Protein AF-A0A6A5APH6-F1 (afdb_monomer)

Solvent-accessible surface area (backbone atoms only — not comparable to full-atom values): 14262 Å² total; per-residue (Å²): 139,82,82,80,80,70,80,73,73,50,72,65,59,49,53,63,57,38,59,97,47,52,74,70,49,41,50,34,44,47,50,51,32,54,41,36,72,74,38,49,67,60,45,29,58,64,53,37,66,65,61,61,36,90,62,87,50,65,65,64,76,42,27,16,56,43,44,54,54,33,31,54,52,71,44,52,84,79,41,90,83,77,73,63,95,79,64,94,63,68,45,58,67,19,51,42,53,45,46,41,36,41,55,72,43,59,62,57,50,18,40,35,47,57,43,34,44,79,19,86,86,44,54,48,52,73,67,50,47,26,51,50,46,42,49,47,52,40,37,33,52,64,70,38,80,87,77,57,80,99,64,62,46,59,42,74,51,32,49,66,48,23,46,52,52,41,53,57,45,48,76,76,40,92,64,48,30,43,66,52,46,54,67,47,28,69,82,74,28,51,37,52,44,39,34,50,19,24,37,52,28,37,68,52,35,44,92,74,35,73,76,75,53,51,60,55,39,61,81,57,91,61,96,87,53,50,68,28,53,53,51,57,54,32,22,62,36,78,83,43,36,40,76,43,73,72,88,77,76,86,78,129

Mean predicted aligned error: 8.82 Å

pLDDT: mean 80.9, std 17.15, range [28.27, 96.75]

Structure (mmCIF, N/CA/C/O backbone):
data_AF-A0A6A5APH6-F1
#
_entry.id   AF-A0A6A5APH6-F1
#
loop_
_atom_site.group_PDB
_atom_site.id
_atom_site.type_symbol
_atom_site.label_atom_id
_atom_site.label_alt_id
_atom_site.label_comp_id
_atom_site.label_asym_id
_atom_site.label_entity_id
_atom_site.label_seq_id
_atom_site.pdbx_PDB_ins_code
_atom_site.Cartn_x
_atom_site.Cartn_y
_atom_site.Cartn_z
_atom_site.occupancy
_atom_site.B_iso_or_equiv
_atom_site.auth_seq_id
_atom_site.auth_comp_id
_atom_site.auth_asym_id
_atom_site.auth_atom_id
_atom_site.pdbx_PDB_model_num
ATOM 1 N N . MET A 1 1 ? -26.425 -18.056 33.458 1.00 32.72 1 MET A N 1
ATOM 2 C CA . MET A 1 1 ? -25.973 -16.649 33.446 1.00 32.72 1 MET A CA 1
ATOM 3 C C . MET A 1 1 ? -24.565 -16.643 32.877 1.00 32.72 1 MET A C 1
ATOM 5 O O . MET A 1 1 ? -23.639 -16.992 33.590 1.00 32.72 1 MET A O 1
ATOM 9 N N . GLY A 1 2 ? -24.427 -16.417 31.570 1.00 29.47 2 GLY A N 1
ATOM 10 C CA . GLY A 1 2 ? -23.124 -16.359 30.905 1.00 29.47 2 GLY A CA 1
ATOM 11 C C . GLY A 1 2 ? -22.707 -14.902 30.775 1.00 29.47 2 GLY A C 1
ATOM 12 O O . GLY A 1 2 ? -23.366 -14.152 30.062 1.00 29.47 2 GLY A O 1
ATOM 13 N N . ASN A 1 3 ? -21.659 -14.497 31.490 1.00 28.27 3 ASN A N 1
ATOM 14 C CA . ASN A 1 3 ? -21.042 -13.193 31.290 1.00 28.27 3 ASN A CA 1
ATOM 15 C C . ASN A 1 3 ? -20.302 -13.214 29.953 1.00 28.27 3 ASN A C 1
ATOM 17 O O . ASN A 1 3 ? -19.213 -13.775 29.845 1.00 28.27 3 ASN A O 1
ATOM 21 N N . SER A 1 4 ? -20.893 -12.581 28.944 1.00 32.81 4 SER A N 1
ATOM 22 C CA . SER A 1 4 ? -20.186 -12.129 27.751 1.00 32.81 4 SER A CA 1
ATOM 23 C C . SER A 1 4 ? -19.161 -11.074 28.173 1.00 32.81 4 SER A C 1
ATOM 25 O O . SER A 1 4 ? -19.449 -9.878 28.177 1.00 32.81 4 SER A O 1
ATOM 27 N N . HIS A 1 5 ? -17.963 -11.509 28.563 1.00 36.53 5 HIS A N 1
ATOM 28 C CA . HIS A 1 5 ? -16.797 -10.639 28.704 1.00 36.53 5 HIS A CA 1
ATOM 29 C C . HIS A 1 5 ? -16.310 -10.219 27.308 1.00 36.53 5 HIS A C 1
ATOM 31 O O . HIS A 1 5 ? -15.261 -10.635 26.839 1.00 36.53 5 HIS A O 1
ATOM 37 N N . SER A 1 6 ? -17.096 -9.376 26.636 1.00 36.94 6 SER A N 1
ATOM 38 C CA . SER A 1 6 ? -16.550 -8.418 25.680 1.00 36.94 6 SER A CA 1
ATOM 39 C C . SER A 1 6 ? -15.946 -7.314 26.536 1.00 36.94 6 SER A C 1
ATOM 41 O O . SER A 1 6 ? -16.685 -6.499 27.092 1.00 36.94 6 SER A O 1
ATOM 43 N N . SER A 1 7 ? -14.629 -7.329 26.722 1.00 44.50 7 SER A N 1
ATOM 44 C CA . SER A 1 7 ? -13.889 -6.248 27.371 1.00 44.50 7 SER A CA 1
ATOM 45 C C . SER A 1 7 ? -14.161 -4.944 26.617 1.00 44.50 7 SER A C 1
ATOM 47 O O . SER A 1 7 ? -13.566 -4.649 25.585 1.00 44.50 7 SER A O 1
ATOM 49 N N . LYS A 1 8 ? -15.135 -4.168 27.100 1.00 59.69 8 LYS A N 1
ATOM 50 C CA . LYS A 1 8 ? -15.340 -2.799 26.639 1.00 59.69 8 LYS A CA 1
ATOM 51 C C . LYS A 1 8 ? -14.112 -2.018 27.088 1.00 59.69 8 LYS A C 1
ATOM 53 O O . LYS A 1 8 ? -13.939 -1.822 28.288 1.00 59.69 8 LYS A O 1
ATOM 58 N N . LEU A 1 9 ? -13.264 -1.641 26.131 1.00 66.56 9 LEU A N 1
ATOM 59 C CA . LEU A 1 9 ? -12.158 -0.715 26.355 1.00 66.56 9 LEU A CA 1
ATOM 60 C C . LEU A 1 9 ? -12.682 0.501 27.126 1.00 66.56 9 LEU A C 1
ATOM 62 O O . LEU A 1 9 ? -13.767 1.018 26.835 1.00 66.56 9 LEU A O 1
ATOM 66 N N . SER A 1 10 ? -11.936 0.932 28.135 1.00 73.62 10 SER A N 1
ATOM 67 C CA . SER A 1 10 ? -12.242 2.154 28.868 1.00 73.62 10 SER A CA 1
ATOM 68 C C . SER A 1 10 ? -12.129 3.370 27.944 1.00 73.62 10 SER A C 1
ATOM 70 O O . SER A 1 10 ? -11.398 3.350 26.955 1.00 73.62 10 SER A O 1
ATOM 72 N N . ALA A 1 11 ? -12.828 4.462 28.273 1.00 72.00 11 ALA A N 1
ATOM 73 C CA . ALA A 1 11 ? -12.774 5.695 27.479 1.00 72.00 11 ALA A CA 1
ATOM 74 C C . ALA A 1 11 ? -11.334 6.211 27.294 1.00 72.00 11 ALA A C 1
ATOM 76 O O . ALA A 1 11 ? -10.991 6.710 26.231 1.00 72.00 11 ALA A O 1
ATOM 77 N N . ARG A 1 12 ? -10.480 6.006 28.304 1.00 70.81 12 ARG A N 1
ATOM 78 C CA . ARG A 1 12 ? -9.067 6.385 28.275 1.00 70.81 12 ARG A CA 1
ATOM 79 C C . ARG A 1 12 ? -8.244 5.528 27.313 1.00 70.81 12 ARG A C 1
ATOM 81 O O . ARG A 1 12 ? -7.495 6.073 26.520 1.00 70.81 12 ARG A O 1
ATOM 88 N N . GLU A 1 13 ? -8.429 4.208 27.325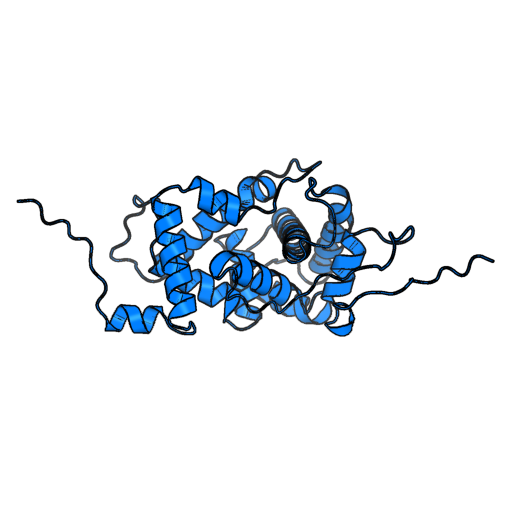 1.00 76.62 13 GLU A N 1
ATOM 89 C CA . GLU A 1 13 ? -7.762 3.312 26.364 1.00 76.62 13 GLU A CA 1
ATOM 90 C C . GLU A 1 13 ? -8.210 3.591 24.925 1.00 76.62 13 GLU A C 1
ATOM 92 O O . GLU A 1 13 ? -7.446 3.412 23.981 1.00 76.62 13 GLU A O 1
ATOM 97 N N . LEU A 1 14 ? -9.454 4.035 24.756 1.00 73.50 14 LEU A N 1
ATOM 98 C CA . LEU A 1 14 ? -10.021 4.382 23.460 1.00 73.50 14 LEU A CA 1
ATOM 99 C C . LEU A 1 14 ? -9.470 5.723 22.941 1.00 73.50 14 LEU A C 1
ATOM 101 O O . LEU A 1 14 ? -9.177 5.831 21.752 1.00 73.50 14 LEU A O 1
ATOM 105 N N . GLU A 1 15 ? -9.262 6.705 23.824 1.00 76.94 15 GLU A N 1
ATOM 106 C CA . GLU A 1 15 ? -8.544 7.952 23.513 1.00 76.94 15 GLU A CA 1
ATOM 107 C C . GLU A 1 15 ? -7.063 7.702 23.191 1.00 76.94 15 GLU A C 1
ATOM 109 O O . GLU A 1 15 ? -6.556 8.232 22.201 1.00 76.94 15 GLU A O 1
ATOM 114 N N . ASP A 1 16 ? -6.386 6.846 23.959 1.00 79.62 16 ASP A N 1
ATOM 115 C CA . ASP A 1 16 ? -4.993 6.465 23.695 1.00 79.62 16 ASP A CA 1
ATOM 116 C C . ASP A 1 16 ? -4.867 5.736 22.344 1.00 79.62 16 ASP A C 1
ATOM 118 O O . ASP A 1 16 ? -3.940 5.990 21.570 1.00 79.62 16 ASP A O 1
ATOM 122 N N . LEU A 1 17 ? -5.831 4.867 22.015 1.00 81.12 17 LEU A N 1
ATOM 123 C CA . LEU A 1 17 ? -5.859 4.127 20.753 1.00 81.12 17 LEU A CA 1
ATOM 124 C C . LEU A 1 17 ? -6.193 5.010 19.544 1.00 81.12 17 LEU A C 1
ATOM 126 O O . LEU A 1 17 ? -5.692 4.762 18.445 1.00 81.12 17 LEU A O 1
ATOM 130 N N . LYS A 1 18 ? -7.028 6.036 19.734 1.00 82.69 18 LYS A N 1
ATOM 131 C CA . LYS A 1 18 ? -7.325 7.038 18.704 1.00 82.69 18 LYS A CA 1
ATOM 132 C C . LYS A 1 18 ? -6.048 7.736 18.240 1.00 82.69 18 LYS A C 1
ATOM 134 O O . LYS A 1 18 ? -5.882 7.959 17.041 1.00 82.69 18 LYS A O 1
ATOM 139 N N . GLY A 1 19 ? -5.132 8.029 19.164 1.00 83.31 19 GLY A N 1
ATOM 140 C CA . GLY A 1 19 ? -3.787 8.509 18.855 1.00 83.31 19 GLY A CA 1
ATOM 141 C C . GLY A 1 19 ? -3.784 9.675 17.849 1.00 83.31 19 GLY A C 1
ATOM 142 O O . GLY A 1 19 ? -4.333 10.734 18.150 1.00 83.31 19 GLY A O 1
ATOM 143 N N . PRO A 1 20 ? -3.173 9.524 16.655 1.00 84.38 20 PRO A N 1
ATOM 144 C CA . PRO A 1 20 ? -3.026 10.607 15.677 1.00 84.38 20 PRO A CA 1
ATOM 145 C C . PRO A 1 20 ? -4.273 10.872 14.810 1.00 84.38 20 PRO A C 1
ATOM 147 O O . PRO A 1 20 ? -4.203 11.700 13.898 1.00 84.38 20 PRO A O 1
ATOM 150 N N . PHE A 1 21 ? -5.374 10.147 15.017 1.00 88.19 21 PHE A N 1
ATOM 151 C CA . PHE A 1 21 ? -6.587 10.255 14.203 1.00 88.19 21 PHE A CA 1
ATOM 152 C C . PHE A 1 21 ? -7.586 11.257 14.789 1.00 88.19 21 PHE A C 1
ATOM 154 O O . PHE A 1 21 ? -7.707 11.403 16.006 1.00 88.19 21 PHE A O 1
ATOM 161 N N . SER A 1 22 ? -8.341 11.947 13.930 1.00 88.69 22 SER A N 1
ATOM 162 C CA . SER A 1 22 ? -9.518 12.713 14.375 1.00 88.69 22 SER A CA 1
ATOM 163 C C . SER A 1 22 ? -10.655 11.779 14.818 1.00 88.69 22 SER A C 1
ATOM 165 O O . SER A 1 22 ? -10.605 10.579 14.558 1.00 88.69 22 SER A O 1
ATOM 167 N N . ASP A 1 23 ? -11.692 12.306 15.486 1.00 88.69 23 ASP A N 1
ATOM 168 C CA . ASP A 1 23 ? -12.872 11.498 15.863 1.00 88.69 23 ASP A CA 1
ATOM 169 C C . ASP A 1 23 ? -13.506 10.842 14.638 1.00 88.69 23 ASP A C 1
ATOM 171 O O . ASP A 1 23 ? -13.733 9.639 14.603 1.00 88.69 23 ASP A O 1
ATOM 175 N N . GLU A 1 24 ? -13.670 11.632 13.583 1.00 89.56 24 GLU A N 1
ATOM 176 C CA . GLU A 1 24 ? -14.175 11.179 12.297 1.00 89.56 24 GLU A CA 1
ATOM 177 C C . GLU A 1 24 ? -13.295 10.094 11.650 1.00 89.56 24 GLU A C 1
ATOM 179 O O . GLU A 1 24 ? -13.794 9.103 11.118 1.00 89.56 24 GLU A O 1
ATOM 184 N N . GLU A 1 25 ? -11.972 10.250 11.669 1.00 91.31 25 GLU A N 1
ATOM 185 C CA . GLU A 1 25 ? -11.072 9.227 11.127 1.00 91.31 25 GLU A CA 1
ATOM 186 C C . GLU A 1 25 ? -11.149 7.936 11.949 1.00 91.31 25 GLU A C 1
ATOM 188 O O . GLU A 1 25 ? -11.169 6.844 11.383 1.00 91.31 25 GLU A O 1
ATOM 193 N N . PHE A 1 26 ? -11.256 8.050 13.272 1.00 91.31 26 PHE A N 1
ATOM 194 C CA . PHE A 1 26 ? -11.357 6.900 14.160 1.00 91.31 26 PHE A CA 1
ATOM 195 C C . PHE A 1 26 ? -12.688 6.151 14.011 1.00 91.31 26 PHE A C 1
ATOM 197 O O . PHE A 1 26 ? -12.695 4.920 13.999 1.00 91.31 26 PHE A O 1
ATOM 204 N N . GLU A 1 27 ? -13.800 6.859 13.803 1.00 91.56 27 GLU A N 1
ATOM 205 C CA . GLU A 1 27 ? -15.088 6.257 13.434 1.00 91.56 27 GLU A CA 1
ATOM 206 C C . GLU A 1 27 ? -14.990 5.443 12.135 1.00 91.56 27 GLU A C 1
ATOM 208 O O . GLU A 1 27 ? -15.540 4.344 12.059 1.00 91.56 27 GLU A O 1
ATOM 213 N N . SER A 1 28 ? -14.251 5.927 11.127 1.00 92.06 28 SER A N 1
ATOM 214 C CA . SER A 1 28 ? -14.022 5.164 9.889 1.00 92.06 28 SER A CA 1
ATOM 215 C C . SER A 1 28 ? -13.269 3.856 10.155 1.00 92.06 28 SER A C 1
ATOM 217 O O . SER A 1 28 ? -13.611 2.818 9.586 1.00 92.06 28 SER A O 1
ATOM 219 N N . LEU A 1 29 ? -12.283 3.871 11.057 1.00 92.62 29 LEU A N 1
ATOM 220 C CA . LEU A 1 29 ? -11.553 2.664 11.461 1.00 92.62 29 LEU A CA 1
ATOM 221 C C . LEU A 1 29 ? -12.449 1.687 12.238 1.00 92.62 29 LEU A C 1
ATOM 223 O O . LEU A 1 29 ? -12.359 0.477 12.033 1.00 92.62 29 LEU A O 1
ATOM 227 N N . GLN A 1 30 ? -13.348 2.187 13.089 1.00 91.56 30 GLN A N 1
ATOM 228 C CA . GLN A 1 30 ? -14.350 1.358 13.770 1.00 91.56 30 GLN A CA 1
ATOM 229 C C . GLN A 1 30 ? -15.336 0.728 12.782 1.00 91.56 30 GLN A C 1
ATOM 231 O O . GLN A 1 30 ? -15.633 -0.463 12.889 1.00 91.56 30 GLN A O 1
ATOM 236 N N . ALA A 1 31 ? -15.798 1.493 11.791 1.00 91.56 31 ALA A N 1
ATOM 237 C CA . ALA A 1 31 ? -16.653 0.985 10.724 1.00 91.56 31 ALA A CA 1
ATOM 238 C C . ALA A 1 31 ? -15.946 -0.105 9.904 1.00 91.56 31 ALA A C 1
ATOM 240 O O . ALA A 1 31 ? -16.572 -1.100 9.548 1.00 91.56 31 ALA A O 1
ATOM 241 N N . LEU A 1 32 ? -14.637 0.033 9.667 1.00 91.81 32 LEU A N 1
ATOM 242 C CA . LEU A 1 32 ? -13.841 -0.976 8.970 1.00 91.81 32 LEU A CA 1
ATOM 243 C C . LEU A 1 32 ? -13.774 -2.306 9.737 1.00 91.81 32 LEU A C 1
ATOM 245 O O . LEU A 1 32 ? -13.890 -3.373 9.138 1.00 91.81 32 LEU A O 1
ATOM 249 N N . VAL A 1 33 ? -13.621 -2.252 11.061 1.00 91.00 33 VAL A N 1
ATOM 250 C CA . VAL A 1 33 ? -13.653 -3.446 11.925 1.00 91.00 33 VAL A CA 1
ATOM 251 C C . VAL A 1 33 ? -15.035 -4.093 11.900 1.00 91.00 33 VAL A C 1
ATOM 253 O O . VAL A 1 33 ? -15.143 -5.304 11.723 1.00 91.00 33 VAL A O 1
ATOM 256 N N . ALA A 1 34 ? -16.093 -3.290 12.038 1.00 90.69 34 ALA A N 1
ATOM 257 C CA . ALA A 1 34 ? -17.466 -3.782 11.995 1.00 90.69 34 ALA A CA 1
ATOM 258 C C . ALA A 1 34 ? -17.795 -4.446 10.646 1.00 90.69 34 ALA A C 1
ATOM 260 O O . ALA A 1 34 ? -18.452 -5.485 10.614 1.00 90.69 34 ALA A O 1
ATOM 261 N N . GLU A 1 35 ? -17.299 -3.886 9.540 1.00 88.75 35 GLU A N 1
ATOM 262 C CA . GLU A 1 35 ? -17.419 -4.470 8.203 1.00 88.75 35 GLU A CA 1
ATOM 263 C C . GLU A 1 35 ? -16.680 -5.807 8.098 1.00 88.75 35 GLU A C 1
ATOM 265 O O . GLU A 1 35 ? -17.265 -6.784 7.635 1.00 88.75 35 GLU A O 1
ATOM 270 N N . ALA A 1 36 ? -15.440 -5.885 8.590 1.00 88.94 36 ALA A N 1
ATOM 271 C CA . ALA A 1 36 ? -14.671 -7.128 8.607 1.00 88.94 36 ALA A CA 1
ATOM 272 C C . ALA A 1 36 ? -15.355 -8.233 9.434 1.00 88.94 36 ALA A C 1
ATOM 274 O O . ALA A 1 36 ? -15.340 -9.397 9.035 1.00 88.94 36 ALA A O 1
ATOM 275 N N . HIS A 1 37 ? -15.988 -7.876 10.559 1.00 89.81 37 HIS A N 1
ATOM 276 C CA . HIS A 1 37 ? -16.761 -8.811 11.391 1.00 89.81 37 HIS A CA 1
ATOM 277 C C . HIS A 1 37 ? -18.057 -9.263 10.726 1.00 89.81 37 HIS A C 1
ATOM 279 O O . HIS A 1 37 ? -18.437 -10.425 10.857 1.00 89.81 37 HIS A O 1
ATOM 285 N N . ALA A 1 38 ? -18.744 -8.359 10.027 1.00 90.81 38 ALA A N 1
ATOM 286 C CA . ALA A 1 38 ? -19.989 -8.675 9.338 1.00 90.81 38 ALA A CA 1
ATOM 287 C C . ALA A 1 38 ? -19.748 -9.524 8.082 1.00 90.81 38 ALA A C 1
ATOM 289 O O . ALA A 1 38 ? -20.493 -10.467 7.818 1.00 90.81 38 ALA A O 1
ATOM 290 N N . ASN A 1 39 ? -18.725 -9.183 7.297 1.00 90.25 39 ASN A N 1
ATOM 291 C CA . ASN A 1 39 ? -18.352 -9.897 6.087 1.00 90.25 39 ASN A CA 1
ATOM 292 C C . ASN A 1 39 ? -16.874 -9.662 5.741 1.00 90.25 39 ASN A C 1
ATOM 294 O O . ASN A 1 39 ? -16.527 -8.693 5.058 1.00 90.25 39 ASN A O 1
ATOM 298 N N . LYS A 1 40 ? -16.014 -10.611 6.134 1.00 91.12 40 LYS A N 1
ATOM 299 C CA . LYS A 1 40 ? -14.577 -10.588 5.827 1.00 91.12 40 LYS A CA 1
ATOM 300 C C . LYS A 1 40 ? -14.313 -10.344 4.337 1.00 91.12 40 LYS A C 1
ATOM 302 O O . LYS A 1 40 ? -13.439 -9.552 4.009 1.00 91.12 40 LYS A O 1
ATOM 307 N N . ALA A 1 41 ? -15.098 -10.936 3.433 1.00 91.88 41 ALA A N 1
ATOM 308 C CA . ALA A 1 41 ? -14.885 -10.791 1.993 1.00 91.88 41 ALA A CA 1
ATOM 309 C C . ALA A 1 41 ? -14.974 -9.333 1.507 1.00 91.88 41 ALA A C 1
ATOM 311 O O . ALA A 1 41 ? -14.239 -8.964 0.599 1.00 91.88 41 ALA A O 1
ATOM 312 N N . VAL A 1 42 ? -15.804 -8.488 2.133 1.00 91.19 42 VAL A N 1
ATOM 313 C CA . VAL A 1 42 ? -15.904 -7.057 1.781 1.00 91.19 42 VAL A CA 1
ATOM 314 C C . VAL A 1 42 ? -14.631 -6.309 2.171 1.00 91.19 42 VAL A C 1
ATOM 316 O O . VAL A 1 42 ? -14.134 -5.493 1.397 1.00 91.19 42 VAL A O 1
ATOM 319 N N . PHE A 1 43 ? -14.056 -6.628 3.334 1.00 91.25 43 PHE A N 1
ATOM 320 C CA . PHE A 1 43 ? -12.759 -6.084 3.735 1.00 91.25 43 PHE A CA 1
ATOM 321 C C . PHE A 1 43 ? -11.661 -6.517 2.753 1.00 91.25 43 PHE A C 1
ATOM 323 O O . PHE A 1 43 ? -10.876 -5.689 2.294 1.00 91.25 43 PHE A O 1
ATOM 330 N N . LEU A 1 44 ? -11.610 -7.806 2.407 1.00 93.81 44 LEU A N 1
ATOM 331 C CA . LEU A 1 44 ? -10.594 -8.340 1.495 1.00 93.81 44 LEU A CA 1
ATOM 332 C C . LEU A 1 44 ? -10.690 -7.704 0.106 1.00 93.81 44 LEU A C 1
ATOM 334 O O . LEU A 1 44 ? -9.666 -7.335 -0.461 1.00 93.81 44 LEU A O 1
ATOM 338 N N . ASP A 1 45 ? -11.908 -7.532 -0.408 1.00 92.06 45 ASP A N 1
ATOM 339 C CA . ASP A 1 45 ? -12.166 -6.862 -1.682 1.00 92.06 45 ASP A CA 1
ATOM 340 C C . ASP A 1 45 ? -11.739 -5.389 -1.638 1.00 92.06 45 ASP A C 1
ATOM 342 O O . ASP A 1 45 ? -11.017 -4.923 -2.524 1.00 92.06 45 ASP A O 1
ATOM 346 N N . ARG A 1 46 ? -12.067 -4.676 -0.548 1.00 92.00 46 ARG A N 1
ATOM 347 C CA . ARG A 1 46 ? -11.632 -3.288 -0.324 1.00 92.00 46 ARG A CA 1
ATOM 348 C C . ARG A 1 46 ? -10.114 -3.158 -0.409 1.00 92.00 46 ARG A C 1
ATOM 350 O O . ARG A 1 46 ? -9.635 -2.247 -1.084 1.00 92.00 46 ARG A O 1
ATOM 357 N N . PHE A 1 47 ? -9.368 -4.046 0.244 1.00 93.88 47 PHE A N 1
ATOM 358 C CA . PHE A 1 47 ? -7.900 -4.044 0.246 1.00 93.88 47 PHE A CA 1
ATOM 359 C C . PHE A 1 47 ? -7.270 -4.867 -0.887 1.00 93.88 47 PHE A C 1
ATOM 361 O O . PHE A 1 47 ? -6.060 -5.086 -0.877 1.00 93.88 47 PHE A O 1
ATOM 368 N N . SER A 1 48 ? -8.044 -5.301 -1.882 1.00 92.75 48 SER A N 1
ATOM 369 C CA . SER A 1 48 ? -7.487 -5.937 -3.074 1.00 92.75 48 SER A CA 1
ATOM 370 C C . SER A 1 48 ? -6.739 -4.919 -3.945 1.00 92.75 48 SER A C 1
ATOM 372 O O . SER A 1 48 ? -6.993 -3.711 -3.898 1.00 92.75 48 SER A O 1
ATOM 374 N N . LEU A 1 49 ? -5.826 -5.412 -4.785 1.00 91.56 49 LEU A N 1
ATOM 375 C CA . LEU A 1 49 ? -5.155 -4.602 -5.810 1.00 91.56 49 LEU A CA 1
ATOM 376 C C . LEU A 1 49 ? -6.026 -4.414 -7.074 1.00 91.56 49 LEU A C 1
ATOM 378 O O . LEU A 1 49 ? -5.571 -3.817 -8.056 1.00 91.56 49 LEU A O 1
ATOM 382 N N . GLY A 1 50 ? -7.284 -4.869 -7.029 1.00 86.88 50 GLY A N 1
ATOM 383 C CA . GLY A 1 50 ? -8.204 -4.954 -8.160 1.00 86.88 50 GLY A CA 1
ATOM 384 C C . GLY A 1 50 ? -7.981 -6.206 -9.022 1.00 86.88 50 GLY A C 1
ATOM 38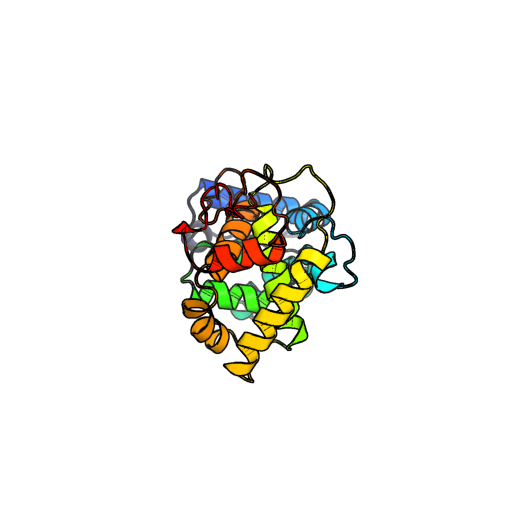5 O O . GLY A 1 50 ? -7.091 -7.007 -8.740 1.00 86.88 50 GLY A O 1
ATOM 386 N N . PRO A 1 51 ? -8.786 -6.399 -10.081 1.00 86.94 51 PRO A N 1
ATOM 387 C CA . PRO A 1 51 ? -8.612 -7.511 -11.010 1.00 86.94 51 PRO A CA 1
ATOM 388 C C . PRO A 1 51 ? -7.301 -7.369 -11.796 1.00 86.94 51 PRO A C 1
ATOM 390 O O . PRO A 1 51 ? -7.104 -6.386 -12.516 1.00 86.94 51 PRO A O 1
ATOM 393 N N . LEU A 1 52 ? -6.427 -8.371 -11.678 1.00 89.00 52 LEU A N 1
ATOM 394 C CA . LEU A 1 52 ? -5.110 -8.412 -12.317 1.00 89.00 52 LEU A CA 1
ATOM 395 C C . LEU A 1 52 ? -5.134 -9.360 -13.523 1.00 89.00 52 LEU A C 1
ATOM 397 O O . LEU A 1 52 ? -5.328 -10.567 -13.374 1.00 89.00 52 LEU A O 1
ATOM 401 N N . HIS A 1 53 ? -4.940 -8.831 -14.729 1.00 86.81 53 HIS A N 1
ATOM 402 C CA . HIS A 1 53 ? -4.813 -9.641 -15.940 1.00 86.81 53 HIS A CA 1
ATOM 403 C C . HIS A 1 53 ? -3.363 -10.094 -16.128 1.00 86.81 53 HIS A C 1
ATOM 405 O O . HIS A 1 53 ? -2.439 -9.318 -15.908 1.00 86.81 53 HIS A O 1
ATOM 411 N N . GLY A 1 54 ? -3.160 -11.357 -16.512 1.00 82.69 54 GLY A N 1
ATOM 412 C CA . GLY A 1 54 ? -1.817 -11.917 -16.710 1.00 82.69 54 GLY A CA 1
ATOM 413 C C . GLY A 1 54 ? -1.046 -12.224 -15.417 1.00 82.69 54 GLY A C 1
ATOM 414 O O . GLY A 1 54 ? 0.102 -12.654 -15.486 1.00 82.69 54 GLY A O 1
ATOM 415 N N . SER A 1 55 ? -1.660 -12.053 -14.238 1.00 87.12 55 SER A N 1
ATOM 416 C CA . SER A 1 55 ? -1.036 -12.397 -12.955 1.00 87.12 55 SER A CA 1
ATOM 417 C C . SER A 1 55 ? -1.211 -13.874 -12.609 1.00 87.12 55 SER A C 1
ATOM 419 O O . SER A 1 55 ? -2.333 -14.336 -12.404 1.00 87.12 55 SER A O 1
ATOM 421 N N . SER A 1 56 ? -0.103 -14.593 -12.439 1.00 87.88 56 SER A N 1
ATOM 422 C CA . SER A 1 56 ? -0.072 -15.909 -11.785 1.00 87.88 56 SER A CA 1
ATOM 423 C C . SER A 1 56 ? 0.424 -15.838 -10.336 1.00 87.88 56 SER A C 1
ATOM 425 O O . SER A 1 56 ? 0.768 -16.865 -9.760 1.00 87.88 56 SER A O 1
ATOM 427 N N . ASP A 1 57 ? 0.550 -14.634 -9.772 1.00 92.12 57 ASP A N 1
ATOM 428 C CA . ASP A 1 57 ? 1.117 -14.428 -8.441 1.00 92.12 57 ASP A CA 1
ATOM 429 C C . ASP A 1 57 ? 0.022 -14.485 -7.368 1.00 92.12 57 ASP A C 1
ATOM 431 O O . ASP A 1 57 ? -0.814 -13.584 -7.260 1.00 92.12 57 ASP A O 1
ATOM 435 N N . ASP A 1 58 ? 0.027 -15.554 -6.570 1.00 92.19 58 ASP A N 1
ATOM 436 C CA . ASP A 1 58 ? -0.974 -15.787 -5.524 1.00 92.19 58 ASP A CA 1
ATOM 437 C C . ASP A 1 58 ? -0.971 -14.694 -4.445 1.00 92.19 58 ASP A C 1
ATOM 439 O O . ASP A 1 58 ? -2.029 -14.346 -3.923 1.00 92.19 58 ASP A O 1
ATOM 443 N N . VAL A 1 59 ? 0.191 -14.110 -4.129 1.00 93.62 59 VAL A N 1
ATOM 444 C CA . VAL A 1 59 ? 0.318 -13.063 -3.100 1.00 93.62 59 VAL A CA 1
ATOM 445 C C . VAL A 1 59 ? -0.341 -11.775 -3.581 1.00 93.62 59 VAL A C 1
ATOM 447 O O . VAL A 1 59 ? -1.086 -11.148 -2.828 1.00 93.62 59 VAL A O 1
ATOM 450 N N . LEU A 1 60 ? -0.104 -11.385 -4.835 1.00 93.56 60 LEU A N 1
ATOM 451 C CA . LEU A 1 60 ? -0.720 -10.191 -5.422 1.00 93.56 60 LEU A CA 1
ATOM 452 C C . LEU A 1 60 ? -2.225 -10.380 -5.656 1.00 93.56 60 LEU A C 1
ATOM 454 O O . LEU A 1 60 ? -3.005 -9.462 -5.398 1.00 93.56 60 LEU A O 1
ATOM 458 N N . ASN A 1 61 ? -2.647 -11.570 -6.093 1.00 93.19 61 ASN A N 1
ATOM 4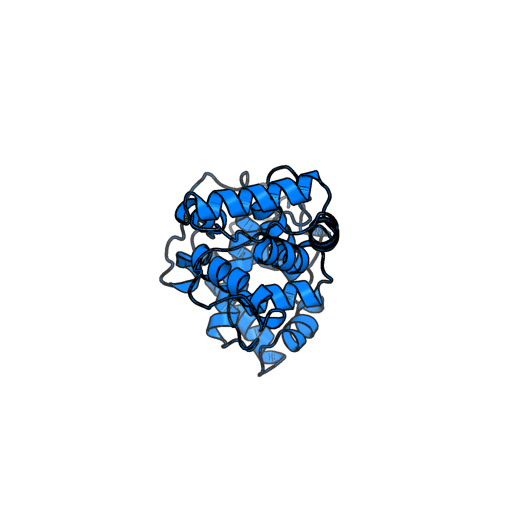59 C CA . ASN A 1 61 ? -4.061 -11.890 -6.309 1.00 93.19 61 ASN A CA 1
ATOM 460 C C . ASN A 1 61 ? -4.849 -11.985 -4.989 1.00 93.19 61 ASN A C 1
ATOM 462 O O . ASN A 1 61 ? -6.011 -11.584 -4.937 1.00 93.19 61 ASN A O 1
ATOM 466 N N . ALA A 1 62 ? -4.221 -12.458 -3.908 1.00 93.81 62 ALA A N 1
ATOM 467 C CA . ALA A 1 62 ? -4.815 -12.557 -2.574 1.00 93.81 62 ALA A CA 1
ATOM 468 C C . ALA A 1 62 ? -4.366 -11.426 -1.628 1.00 93.81 62 ALA A C 1
ATOM 470 O O . ALA A 1 62 ? -4.381 -11.596 -0.408 1.00 93.81 62 ALA A O 1
ATOM 471 N N . PHE A 1 63 ? -3.975 -10.261 -2.159 1.00 95.81 63 PHE A N 1
ATOM 472 C CA . PHE A 1 63 ? -3.338 -9.201 -1.365 1.00 95.81 63 PHE A CA 1
ATOM 473 C C . PHE A 1 63 ? -4.174 -8.736 -0.159 1.00 95.81 63 PHE A C 1
ATOM 475 O O . PHE A 1 63 ? -3.623 -8.458 0.907 1.00 95.81 63 PHE A O 1
ATOM 482 N N . GLY A 1 64 ? -5.506 -8.731 -0.282 1.00 93.69 64 GLY A N 1
ATOM 483 C CA . GLY A 1 64 ? -6.407 -8.435 0.835 1.00 93.69 64 GLY A CA 1
ATOM 484 C C . GLY A 1 64 ? -6.235 -9.392 2.025 1.00 93.69 64 GLY A C 1
ATOM 485 O O . GLY A 1 64 ? -6.237 -8.941 3.170 1.00 93.69 64 GLY A O 1
ATOM 486 N N . GLU A 1 65 ? -6.022 -10.693 1.780 1.00 93.56 65 GLU A N 1
ATOM 487 C CA . GLU A 1 65 ? -5.795 -11.705 2.831 1.00 93.56 65 GLU A CA 1
ATOM 488 C C . GLU A 1 65 ? -4.413 -11.557 3.469 1.00 93.56 65 GLU A C 1
ATOM 490 O O . GLU A 1 65 ? -4.257 -11.669 4.691 1.00 93.56 65 GLU A O 1
ATOM 495 N N . VAL A 1 66 ? -3.406 -11.245 2.651 1.00 94.12 66 VAL A N 1
ATOM 496 C CA . VAL A 1 66 ? -2.040 -10.966 3.114 1.00 94.12 66 VAL A CA 1
ATOM 497 C C . VAL A 1 66 ? -2.045 -9.761 4.061 1.00 94.12 66 VAL A C 1
ATOM 499 O O . VAL A 1 66 ? -1.467 -9.814 5.151 1.00 94.12 66 VAL A O 1
ATOM 502 N N . LEU A 1 67 ? -2.765 -8.696 3.695 1.00 93.50 67 LEU A N 1
ATOM 503 C CA . LEU A 1 67 ? -2.913 -7.495 4.514 1.00 93.50 67 LEU A CA 1
ATOM 504 C C . LEU A 1 67 ? -3.717 -7.767 5.791 1.00 93.50 67 LEU A C 1
ATOM 506 O O . LEU A 1 67 ? -3.275 -7.368 6.870 1.00 93.50 67 LEU A O 1
ATOM 510 N N . TYR A 1 68 ? -4.840 -8.488 5.699 1.00 92.06 68 TYR A N 1
ATOM 511 C CA . TYR A 1 68 ? -5.645 -8.894 6.858 1.00 92.06 68 TYR A CA 1
ATOM 512 C C . TYR A 1 68 ? -4.794 -9.651 7.889 1.00 92.06 68 TYR A C 1
ATOM 514 O O . TYR A 1 68 ? -4.752 -9.294 9.068 1.00 92.06 68 TYR A O 1
ATOM 522 N N . SER A 1 69 ? -4.017 -10.630 7.422 1.00 90.69 69 SER A N 1
ATOM 523 C CA . SER A 1 69 ? -3.096 -11.414 8.254 1.00 90.69 69 SER A CA 1
ATOM 524 C C . SER A 1 69 ? -1.974 -10.554 8.846 1.00 90.69 69 SER A C 1
ATOM 526 O O . SER A 1 69 ? -1.554 -10.743 9.990 1.00 90.69 69 SER A O 1
ATOM 528 N N . SER A 1 70 ? -1.472 -9.570 8.095 1.00 90.69 70 SER A N 1
ATOM 529 C CA . SER A 1 70 ? -0.485 -8.611 8.601 1.00 90.69 70 SER A CA 1
ATOM 530 C C . SER A 1 70 ? -1.040 -7.741 9.725 1.00 90.69 70 SER A C 1
ATOM 532 O O . SER A 1 70 ? -0.358 -7.535 10.727 1.00 90.69 70 SER A O 1
ATOM 534 N N . PHE A 1 71 ? -2.275 -7.262 9.593 1.00 88.88 71 PHE A N 1
ATOM 535 C CA . PHE A 1 71 ? -2.928 -6.435 10.608 1.00 88.88 71 PHE A CA 1
ATOM 536 C C . PHE A 1 71 ? -3.140 -7.204 11.915 1.00 88.88 71 PHE A C 1
ATOM 538 O O . PHE A 1 71 ? -2.907 -6.648 12.988 1.00 88.88 71 PHE A O 1
ATOM 545 N N . GLY A 1 72 ? -3.504 -8.487 11.828 1.00 84.88 72 GLY A N 1
ATOM 546 C CA . GLY A 1 72 ? -3.626 -9.368 12.994 1.00 84.88 72 GLY A CA 1
ATOM 547 C C . GLY A 1 72 ? -2.304 -9.531 13.754 1.00 84.88 72 GLY A C 1
ATOM 548 O O . GLY A 1 72 ? -2.264 -9.432 14.977 1.00 84.88 72 GLY A O 1
ATOM 549 N N . ARG A 1 73 ? -1.187 -9.694 13.034 1.00 82.88 73 ARG A N 1
ATOM 550 C CA . ARG A 1 73 ? 0.144 -9.879 13.646 1.00 82.88 73 ARG A CA 1
ATOM 551 C C . ARG A 1 73 ? 0.667 -8.625 14.349 1.00 82.88 73 ARG A C 1
ATOM 553 O O . ARG A 1 73 ? 1.264 -8.734 15.414 1.00 82.88 73 ARG A O 1
ATOM 560 N N . LEU A 1 74 ? 0.411 -7.440 13.794 1.00 69.94 74 LEU A N 1
ATOM 561 C CA . LEU A 1 74 ? 0.952 -6.170 14.299 1.00 69.94 74 LEU A CA 1
ATOM 562 C C . LEU A 1 74 ? 0.505 -5.804 15.728 1.00 69.94 74 LEU A C 1
ATOM 564 O O . LEU A 1 74 ? 1.165 -4.987 16.364 1.00 69.94 74 LEU A O 1
ATOM 568 N N . ALA A 1 75 ? -0.584 -6.378 16.254 1.00 56.69 75 ALA A N 1
ATOM 569 C CA . ALA A 1 75 ? -1.000 -6.149 17.645 1.00 56.69 75 ALA A CA 1
ATOM 570 C C . ALA A 1 75 ? -0.581 -7.265 18.619 1.00 56.69 75 ALA A C 1
ATOM 572 O O . ALA A 1 75 ? -0.576 -7.037 19.833 1.00 56.69 75 ALA A O 1
ATOM 573 N N . ALA A 1 76 ? -0.222 -8.447 18.108 1.00 54.12 76 ALA A N 1
ATOM 574 C CA . ALA A 1 76 ? 0.199 -9.581 18.928 1.00 54.12 76 ALA A CA 1
ATOM 575 C C . ALA A 1 76 ? 1.562 -9.336 19.604 1.00 54.12 76 ALA A C 1
ATOM 577 O O . ALA A 1 76 ? 1.795 -9.838 20.699 1.00 54.12 76 ALA A O 1
ATOM 578 N N . ASP A 1 77 ? 2.415 -8.498 19.003 1.00 49.53 77 ASP A N 1
ATOM 579 C CA . ASP A 1 77 ? 3.779 -8.205 19.479 1.00 49.53 77 ASP A CA 1
ATOM 580 C C . ASP A 1 77 ? 3.839 -7.414 20.808 1.00 49.53 77 ASP A C 1
ATOM 582 O O . ASP A 1 77 ? 4.882 -7.369 21.451 1.00 49.53 77 ASP A O 1
ATOM 586 N N . GLU A 1 78 ? 2.728 -6.821 21.268 1.00 46.03 78 GLU A N 1
ATOM 587 C CA . GLU A 1 78 ? 2.681 -6.068 22.540 1.00 46.03 78 GLU A CA 1
ATOM 588 C C . GLU A 1 78 ? 1.713 -6.649 23.582 1.00 46.03 78 GLU A C 1
ATOM 590 O O . GLU A 1 78 ? 1.728 -6.230 24.737 1.00 46.03 78 GLU A O 1
ATOM 595 N N . SER A 1 79 ? 0.860 -7.606 23.207 1.00 42.28 79 SER A N 1
ATOM 596 C CA . SER A 1 79 ? -0.215 -8.118 24.069 1.00 42.28 79 SER A CA 1
ATOM 597 C C . SER A 1 79 ? -0.098 -9.623 24.308 1.00 42.28 79 SER A C 1
ATOM 599 O O . SER A 1 79 ? -1.033 -10.393 24.095 1.00 42.28 79 SER A O 1
ATOM 601 N N . ALA A 1 80 ? 1.057 -10.040 24.828 1.00 39.19 80 ALA A N 1
ATOM 602 C CA . ALA A 1 80 ? 1.356 -11.423 25.207 1.00 39.19 80 ALA A CA 1
ATOM 603 C C . ALA A 1 80 ? 0.537 -11.975 26.402 1.00 39.19 80 ALA A C 1
ATOM 605 O O . ALA A 1 80 ? 0.945 -12.965 27.002 1.00 39.19 80 ALA A O 1
ATOM 606 N N . GLU A 1 81 ? -0.619 -11.395 26.754 1.00 38.44 81 GLU A N 1
ATOM 607 C CA . GLU A 1 81 ? -1.459 -11.912 27.851 1.00 38.44 81 GLU A CA 1
ATOM 608 C C . GLU A 1 81 ? -2.963 -12.037 27.555 1.00 38.44 81 GLU A C 1
ATOM 610 O O . GLU A 1 81 ? -3.704 -12.464 28.438 1.00 38.44 81 GLU A O 1
ATOM 615 N N . SER A 1 82 ? -3.478 -11.735 26.354 1.00 37.62 82 SER A N 1
ATOM 616 C CA . SER A 1 82 ? -4.932 -11.948 26.133 1.00 37.62 82 SER A CA 1
ATOM 617 C C . SER A 1 82 ? -5.444 -12.163 24.708 1.00 37.62 82 SER A C 1
ATOM 619 O O . SER A 1 82 ? -6.631 -12.453 24.552 1.00 37.62 82 SER A O 1
ATOM 621 N N . ALA A 1 83 ? -4.609 -12.123 23.670 1.00 41.03 83 ALA A N 1
ATOM 622 C CA . ALA A 1 83 ? -5.044 -12.540 22.339 1.00 41.03 83 ALA A CA 1
ATOM 623 C C . ALA A 1 83 ? -4.731 -14.028 22.142 1.00 41.03 83 ALA A C 1
ATOM 625 O O . ALA A 1 83 ? -3.610 -14.413 21.818 1.00 41.03 83 ALA A O 1
ATOM 626 N N . SER A 1 84 ? -5.726 -14.883 22.376 1.00 36.56 84 SER A N 1
ATOM 627 C CA . SER A 1 84 ? -5.667 -16.258 21.889 1.00 36.56 84 SER A CA 1
ATOM 628 C C . SER A 1 84 ? -5.506 -16.242 20.358 1.00 36.56 84 SER A C 1
ATOM 630 O O . SER A 1 84 ? -6.165 -15.444 19.688 1.00 36.56 84 SER A O 1
ATOM 632 N N . PRO A 1 85 ? -4.673 -17.125 19.782 1.00 42.06 85 PRO A N 1
ATOM 633 C CA . PRO A 1 85 ? -4.495 -17.250 18.332 1.00 42.06 85 PRO A CA 1
ATOM 634 C C . PRO A 1 85 ? -5.751 -17.756 17.590 1.00 42.06 85 PRO A C 1
ATOM 636 O O . PRO A 1 85 ? -5.701 -17.945 16.381 1.00 42.06 85 PRO A O 1
ATOM 639 N N . ASP A 1 86 ? -6.866 -17.960 18.302 1.00 42.88 86 ASP A N 1
ATOM 640 C CA . ASP A 1 86 ? -8.129 -18.505 17.789 1.00 42.88 86 ASP A CA 1
ATOM 641 C C . ASP A 1 86 ? -9.147 -17.440 17.352 1.00 42.88 86 ASP A C 1
ATOM 643 O O . ASP A 1 86 ? -10.148 -17.777 16.720 1.00 42.88 86 ASP A O 1
ATOM 647 N N . ASN A 1 87 ? -8.928 -16.155 17.655 1.00 52.88 87 ASN A N 1
ATOM 648 C CA . ASN A 1 87 ? -9.784 -15.102 17.112 1.00 52.88 87 ASN A CA 1
ATOM 649 C C . ASN A 1 87 ? -9.219 -14.630 15.771 1.00 52.88 87 ASN A C 1
ATOM 651 O O . ASN A 1 87 ? -8.469 -13.660 15.703 1.00 52.88 87 ASN A O 1
ATOM 655 N N . ASP A 1 88 ? -9.651 -15.285 14.693 1.00 66.31 88 ASP A N 1
ATOM 656 C CA . ASP A 1 88 ? -9.401 -14.928 13.282 1.00 66.31 88 ASP A CA 1
ATOM 657 C C . ASP A 1 88 ? -10.030 -13.567 12.876 1.00 66.31 88 ASP A C 1
ATOM 659 O O . ASP A 1 88 ? -10.299 -13.278 11.710 1.00 66.31 88 ASP A O 1
ATOM 663 N N . GLN A 1 89 ? -10.331 -12.712 13.856 1.00 81.56 89 GLN A N 1
ATOM 664 C CA . GLN A 1 89 ? -11.068 -11.465 13.716 1.00 81.56 89 GLN A CA 1
ATOM 665 C C . GLN A 1 89 ? -10.208 -10.271 14.123 1.00 81.56 89 GLN A C 1
ATOM 667 O O . GLN A 1 89 ? -9.767 -10.151 15.267 1.00 81.56 89 GLN A O 1
ATOM 672 N N . LEU A 1 90 ? -10.034 -9.333 13.191 1.00 86.44 90 LEU A N 1
ATOM 673 C CA . LEU A 1 90 ? -9.394 -8.052 13.476 1.00 86.44 90 LEU A CA 1
ATOM 674 C C . LEU A 1 90 ? -10.199 -7.271 14.516 1.00 86.44 90 LEU A C 1
ATOM 676 O O . LEU A 1 90 ? -11.409 -7.139 14.407 1.00 86.44 90 LEU A O 1
ATOM 680 N N . SER A 1 91 ? -9.527 -6.702 15.508 1.00 88.69 91 SER A N 1
ATOM 681 C CA . SER A 1 91 ? -10.135 -5.765 16.463 1.00 88.69 91 SER A CA 1
ATOM 682 C C . SER A 1 91 ? -9.762 -4.320 16.126 1.00 88.69 91 SER A C 1
ATOM 684 O O . SER A 1 91 ? -8.840 -4.072 15.345 1.00 88.69 91 SER A O 1
ATOM 686 N N . ILE A 1 92 ? -10.423 -3.352 16.768 1.00 88.81 92 ILE A N 1
ATOM 687 C CA . ILE A 1 92 ? -10.065 -1.931 16.628 1.00 88.81 92 ILE A CA 1
ATOM 688 C C . ILE A 1 92 ? -8.614 -1.648 17.013 1.00 88.81 92 ILE A C 1
ATOM 690 O O . ILE A 1 92 ? -7.985 -0.793 16.400 1.00 88.81 92 ILE A O 1
ATOM 694 N N . VAL A 1 93 ? -8.044 -2.414 17.948 1.00 88.00 93 VAL A N 1
ATOM 695 C CA . VAL A 1 93 ? -6.632 -2.279 18.326 1.00 88.00 93 VAL A CA 1
ATOM 696 C C . VAL A 1 93 ? -5.719 -2.620 17.147 1.00 88.00 93 VAL A C 1
ATOM 698 O O . VAL A 1 93 ? -4.803 -1.858 16.846 1.00 88.00 93 VAL A O 1
ATOM 701 N N . HIS A 1 94 ? -6.006 -3.720 16.444 1.00 89.19 94 HIS A N 1
ATOM 702 C CA . HIS A 1 94 ? -5.252 -4.148 15.263 1.00 89.19 94 HIS A CA 1
ATOM 703 C C . HIS A 1 94 ? -5.312 -3.095 14.157 1.00 89.19 94 HIS A C 1
ATOM 705 O O . HIS A 1 94 ? -4.282 -2.633 13.666 1.00 89.19 94 HIS A O 1
ATOM 711 N N . VAL A 1 95 ? -6.530 -2.678 13.802 1.00 90.31 95 VAL A N 1
ATOM 712 C CA . VAL A 1 95 ? -6.767 -1.749 12.695 1.00 90.31 95 VAL A CA 1
ATOM 713 C C . VAL A 1 95 ? -6.188 -0.368 12.991 1.00 90.31 95 VAL A C 1
ATOM 715 O O . VAL A 1 95 ? -5.501 0.186 12.136 1.00 90.31 95 VAL A O 1
ATOM 718 N N . ALA A 1 96 ? -6.402 0.184 14.189 1.00 89.69 96 ALA A N 1
ATOM 719 C CA . ALA A 1 96 ? -5.911 1.517 14.531 1.00 89.69 96 ALA A CA 1
ATOM 720 C C . ALA A 1 96 ? -4.379 1.579 14.590 1.00 89.69 96 ALA A C 1
ATOM 722 O O . ALA A 1 96 ? -3.789 2.500 14.021 1.00 89.69 96 ALA A O 1
ATOM 723 N N . LYS A 1 97 ? -3.717 0.576 15.186 1.00 87.69 97 LYS A N 1
ATOM 724 C CA . LYS A 1 97 ? -2.247 0.506 15.201 1.00 87.69 97 LYS A CA 1
ATOM 725 C C . LYS A 1 97 ? -1.679 0.360 13.793 1.00 87.69 97 LYS A C 1
ATOM 727 O O . LYS A 1 97 ? -0.787 1.118 13.410 1.00 87.69 97 LYS A O 1
ATOM 732 N N . ALA A 1 98 ? -2.210 -0.574 13.004 1.00 90.12 98 ALA A N 1
ATOM 733 C CA . ALA A 1 98 ? -1.743 -0.792 11.640 1.00 90.12 98 ALA A CA 1
ATOM 734 C C . ALA A 1 98 ? -1.953 0.454 10.765 1.00 90.12 98 ALA A C 1
ATOM 736 O O . ALA A 1 98 ? -1.027 0.890 10.077 1.00 90.12 98 ALA A O 1
ATOM 737 N N . ALA A 1 99 ? -3.121 1.094 10.859 1.00 91.31 99 ALA A N 1
ATOM 738 C CA . ALA A 1 99 ? -3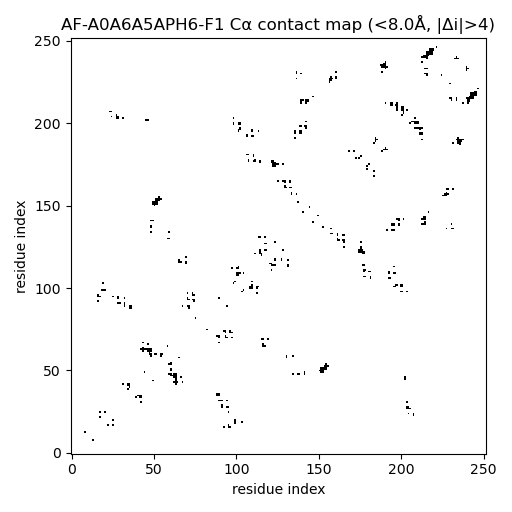.406 2.349 10.173 1.00 91.31 99 ALA A CA 1
ATOM 739 C C . ALA A 1 99 ? -2.443 3.467 10.606 1.00 91.31 99 ALA A C 1
ATOM 741 O O . ALA A 1 99 ? -1.922 4.183 9.750 1.00 91.31 99 ALA A O 1
ATOM 742 N N . ALA A 1 100 ? -2.151 3.613 11.903 1.00 89.94 100 ALA A N 1
ATOM 743 C CA . ALA A 1 100 ? -1.223 4.633 12.397 1.00 89.94 100 ALA A CA 1
ATOM 744 C C . ALA A 1 100 ? 0.201 4.424 11.853 1.00 89.94 100 ALA A C 1
ATOM 746 O O . ALA A 1 100 ? 0.849 5.381 11.416 1.00 89.94 100 ALA A O 1
ATOM 747 N N . MET A 1 101 ? 0.666 3.171 11.807 1.00 89.25 101 MET A N 1
ATOM 748 C CA . MET A 1 101 ? 1.967 2.811 11.230 1.00 89.25 101 MET A CA 1
ATOM 749 C C . MET A 1 101 ? 2.043 3.069 9.725 1.00 89.25 101 MET A C 1
ATOM 751 O O . MET A 1 101 ? 3.064 3.541 9.229 1.00 89.25 101 MET A O 1
ATOM 755 N N . CYS A 1 102 ? 0.958 2.814 8.995 1.00 91.06 102 CYS A N 1
ATOM 756 C CA . CYS A 1 102 ? 0.938 2.993 7.546 1.00 91.06 102 CYS A CA 1
ATOM 757 C C . CYS A 1 102 ? 0.729 4.455 7.117 1.00 91.06 102 CYS A C 1
ATOM 759 O O . CYS A 1 102 ? 1.303 4.875 6.118 1.00 91.06 102 CYS A O 1
ATOM 761 N N . ILE A 1 103 ? -0.083 5.230 7.847 1.00 89.75 103 ILE A N 1
ATOM 762 C CA . ILE A 1 103 ? -0.603 6.534 7.385 1.00 89.75 103 ILE A CA 1
ATOM 763 C C . ILE A 1 103 ? 0.059 7.724 8.090 1.00 89.75 103 ILE A C 1
ATOM 765 O O . ILE A 1 103 ? 0.214 8.789 7.491 1.00 89.75 103 ILE A O 1
ATOM 769 N N . ARG A 1 104 ? 0.389 7.592 9.380 1.00 86.94 104 ARG A N 1
ATOM 770 C CA . ARG A 1 104 ? 0.773 8.728 10.245 1.00 86.94 104 ARG A CA 1
ATOM 771 C C . ARG A 1 104 ? 2.204 8.656 10.769 1.00 86.94 104 ARG A C 1
ATOM 773 O O . ARG A 1 104 ? 2.643 9.577 11.451 1.00 86.94 104 ARG A O 1
ATOM 780 N N . SER A 1 105 ? 2.922 7.583 10.462 1.00 88.00 105 SER A N 1
ATOM 781 C CA . SER A 1 105 ? 4.292 7.389 10.927 1.00 88.00 105 SER A CA 1
ATOM 782 C C . SER A 1 105 ? 5.326 7.997 9.972 1.00 88.00 105 SER A C 1
ATOM 784 O O . SER A 1 105 ? 5.008 8.288 8.818 1.00 88.00 105 SER A O 1
ATOM 786 N N . PRO A 1 106 ? 6.576 8.201 10.429 1.00 89.06 106 PRO A N 1
ATOM 787 C CA . PRO A 1 106 ? 7.671 8.604 9.552 1.00 89.06 106 PRO A CA 1
ATOM 788 C C . PRO A 1 106 ? 7.887 7.604 8.410 1.00 89.06 106 PRO A C 1
ATOM 790 O O . PRO A 1 106 ? 7.597 6.415 8.557 1.00 89.06 106 PRO A O 1
ATOM 793 N N . SER A 1 107 ? 8.478 8.065 7.304 1.00 89.06 107 SER A N 1
ATOM 794 C CA . SER A 1 107 ? 8.701 7.262 6.091 1.00 89.06 107 SER A CA 1
ATOM 795 C C . SER A 1 107 ? 9.385 5.916 6.357 1.00 89.06 107 SER A C 1
ATOM 797 O O . SER A 1 107 ? 8.997 4.906 5.777 1.00 89.06 107 SER A O 1
ATOM 799 N N . THR A 1 108 ? 10.350 5.867 7.277 1.00 90.81 108 THR A N 1
ATOM 800 C CA . THR A 1 108 ? 11.053 4.637 7.674 1.00 90.81 108 THR A CA 1
ATOM 801 C C . THR A 1 108 ? 10.126 3.609 8.327 1.00 90.81 108 THR A C 1
ATOM 803 O O . THR A 1 108 ? 10.192 2.422 8.006 1.00 90.81 108 THR A O 1
ATOM 806 N N . SER A 1 109 ? 9.223 4.053 9.202 1.00 91.19 109 SER A N 1
ATOM 807 C CA . SER A 1 109 ? 8.216 3.204 9.845 1.00 91.19 109 SER A CA 1
ATOM 808 C C . SER A 1 109 ? 7.144 2.753 8.856 1.00 91.19 109 SER A C 1
ATOM 810 O O . SER A 1 109 ? 6.753 1.589 8.873 1.00 91.19 109 SER A O 1
ATOM 812 N N . THR A 1 110 ? 6.723 3.631 7.944 1.00 92.25 110 THR A N 1
ATOM 813 C CA . THR A 1 110 ? 5.797 3.280 6.858 1.00 92.25 110 THR A CA 1
ATOM 814 C C . THR A 1 110 ? 6.395 2.217 5.932 1.00 92.25 110 THR A C 1
ATOM 816 O O . THR A 1 110 ? 5.718 1.250 5.594 1.00 92.25 110 THR A O 1
ATOM 819 N N . LEU A 1 111 ? 7.677 2.337 5.569 1.00 93.44 111 LEU A N 1
ATOM 820 C CA . LEU A 1 111 ? 8.385 1.319 4.784 1.00 93.44 111 LEU A CA 1
ATOM 821 C C . LEU A 1 111 ? 8.529 0.002 5.552 1.00 93.44 111 LEU A C 1
ATOM 823 O O . LEU A 1 111 ? 8.356 -1.066 4.972 1.00 93.44 111 LEU A O 1
ATOM 827 N N . ARG A 1 112 ? 8.788 0.052 6.864 1.00 93.94 112 ARG A N 1
ATOM 828 C CA . ARG A 1 112 ? 8.790 -1.150 7.712 1.00 93.94 112 ARG A CA 1
ATOM 829 C C . ARG A 1 112 ? 7.427 -1.842 7.713 1.00 93.94 112 ARG A C 1
ATOM 831 O O . ARG A 1 112 ? 7.379 -3.062 7.582 1.00 93.94 112 ARG A O 1
ATOM 838 N N . ALA A 1 113 ? 6.341 -1.078 7.827 1.00 92.56 113 ALA A N 1
ATOM 839 C CA . ALA A 1 113 ? 4.985 -1.612 7.758 1.00 92.56 113 ALA A CA 1
ATOM 840 C C . ALA A 1 113 ? 4.706 -2.253 6.389 1.00 92.56 113 ALA A C 1
ATOM 842 O O . ALA A 1 113 ? 4.203 -3.372 6.340 1.00 92.56 113 ALA A O 1
ATOM 843 N N . LEU A 1 114 ? 5.127 -1.618 5.290 1.00 94.81 114 LEU A N 1
ATOM 844 C CA . LEU A 1 114 ? 5.028 -2.194 3.946 1.00 94.81 114 LEU A CA 1
ATOM 845 C C . LEU A 1 114 ? 5.771 -3.536 3.840 1.00 94.81 114 LEU A C 1
ATOM 847 O O . LEU A 1 114 ? 5.207 -4.515 3.363 1.00 94.81 114 LEU A O 1
ATOM 851 N N . VAL A 1 115 ? 7.009 -3.611 4.336 1.00 94.81 115 VAL A N 1
ATOM 852 C CA . VAL A 1 115 ? 7.795 -4.858 4.352 1.00 94.81 115 VAL A CA 1
ATOM 853 C C . VAL A 1 115 ? 7.103 -5.950 5.178 1.00 94.81 115 VAL A C 1
ATOM 855 O O . VAL A 1 115 ? 7.072 -7.105 4.753 1.00 94.81 115 VAL A O 1
ATOM 858 N N . SER A 1 116 ? 6.498 -5.595 6.318 1.00 93.31 116 SER A N 1
ATOM 859 C CA . SER A 1 116 ? 5.816 -6.560 7.198 1.00 93.31 116 SER A CA 1
ATOM 860 C C . SER A 1 116 ? 4.605 -7.252 6.563 1.00 93.31 116 SER A C 1
ATOM 862 O O . SER A 1 116 ? 4.276 -8.374 6.954 1.00 93.31 116 SER A O 1
ATOM 864 N N . ILE A 1 117 ? 3.984 -6.626 5.554 1.00 94.19 117 ILE A N 1
ATOM 865 C CA . ILE A 1 117 ? 2.881 -7.231 4.795 1.00 94.19 117 ILE A CA 1
ATOM 866 C C . ILE A 1 117 ? 3.384 -8.484 4.074 1.00 94.19 117 ILE A C 1
ATOM 868 O O . ILE A 1 117 ? 2.777 -9.546 4.188 1.00 94.19 117 ILE A O 1
ATOM 872 N N . PHE A 1 118 ? 4.532 -8.381 3.402 1.00 94.56 118 PHE A N 1
ATOM 873 C CA . PHE A 1 118 ? 5.104 -9.471 2.611 1.00 94.56 118 PHE A CA 1
ATOM 874 C C . PHE A 1 118 ? 5.898 -10.476 3.446 1.00 94.56 118 PHE A C 1
ATOM 876 O O . PHE A 1 118 ? 5.941 -11.654 3.091 1.00 94.56 118 PHE A O 1
ATOM 883 N N . SER A 1 119 ? 6.527 -10.041 4.542 1.00 93.12 119 SER A N 1
ATOM 884 C CA . SER A 1 119 ? 7.329 -10.923 5.392 1.00 93.12 119 SER A CA 1
ATOM 885 C C . SER A 1 119 ? 7.253 -10.556 6.879 1.00 93.12 119 SER A C 1
ATOM 887 O O . SER A 1 119 ? 7.702 -9.473 7.264 1.00 93.12 119 SER A O 1
ATOM 889 N N . PRO A 1 120 ? 6.766 -11.464 7.753 1.00 88.38 120 PRO A N 1
ATOM 890 C CA . PRO A 1 120 ? 6.750 -11.232 9.198 1.00 88.38 120 PRO A CA 1
ATOM 891 C C . PRO A 1 120 ? 8.150 -11.145 9.807 1.00 88.38 120 PRO A C 1
ATOM 893 O O . PRO A 1 120 ? 8.327 -10.460 10.807 1.00 88.38 120 PRO A O 1
ATOM 896 N N . SER A 1 121 ? 9.146 -11.820 9.221 1.00 90.69 121 SER A N 1
ATOM 897 C CA . SER A 1 121 ? 10.531 -11.763 9.705 1.00 90.69 121 SER A CA 1
ATOM 898 C C . SER A 1 121 ? 11.208 -10.428 9.398 1.00 90.69 121 SER A C 1
ATOM 900 O O . SER A 1 121 ? 12.322 -10.196 9.859 1.00 90.69 121 SER A O 1
ATOM 902 N N . LEU A 1 122 ? 10.549 -9.552 8.624 1.00 92.19 122 LEU A N 1
ATOM 903 C CA . LEU A 1 122 ? 11.107 -8.301 8.109 1.00 92.19 122 LEU A CA 1
ATOM 904 C C . LEU A 1 122 ? 12.363 -8.505 7.252 1.00 92.19 122 LEU A C 1
ATOM 906 O O . LEU A 1 122 ? 13.159 -7.587 7.072 1.00 92.19 122 LEU A O 1
ATOM 910 N N . GLU A 1 123 ? 12.521 -9.698 6.695 1.00 94.50 123 GLU A N 1
ATOM 911 C CA . GLU A 1 123 ? 13.519 -10.003 5.683 1.00 94.50 123 GLU A CA 1
ATOM 912 C C . GLU A 1 123 ? 12.786 -10.535 4.454 1.00 94.50 123 GLU A C 1
ATOM 914 O O . GLU A 1 123 ? 11.996 -11.480 4.551 1.00 94.50 123 GLU A O 1
ATOM 919 N N . LEU A 1 124 ? 12.980 -9.869 3.317 1.00 95.12 124 LEU A N 1
ATOM 920 C CA . LEU A 1 124 ? 12.354 -10.233 2.052 1.00 95.12 124 LEU A CA 1
ATOM 921 C C . LEU A 1 124 ? 13.302 -11.103 1.231 1.00 95.12 124 LEU A C 1
ATOM 923 O O . LEU A 1 124 ? 14.503 -10.857 1.150 1.00 95.12 124 LEU A O 1
ATOM 927 N N . SER A 1 125 ? 12.732 -12.084 0.546 1.00 95.50 125 SER A N 1
ATOM 928 C CA . SER A 1 125 ? 13.370 -12.705 -0.611 1.00 95.50 125 SER A CA 1
ATOM 929 C C . SER A 1 125 ? 13.344 -11.757 -1.824 1.00 95.50 125 SER A C 1
ATOM 931 O O . SER A 1 125 ? 12.506 -10.850 -1.881 1.00 95.50 125 SER A O 1
ATOM 933 N N . PRO A 1 126 ? 14.194 -11.980 -2.845 1.00 94.38 126 PRO A N 1
ATOM 934 C CA . PRO A 1 126 ? 14.132 -11.237 -4.107 1.00 94.38 126 PRO A CA 1
ATOM 935 C C . PRO A 1 126 ? 12.741 -11.246 -4.755 1.00 94.38 126 PRO A C 1
ATOM 937 O O . PRO A 1 126 ? 12.274 -10.219 -5.245 1.00 94.38 126 PRO A O 1
ATOM 940 N N . THR A 1 127 ? 12.043 -12.383 -4.696 1.00 95.00 127 THR A N 1
ATOM 941 C CA . THR A 1 127 ? 10.672 -12.521 -5.201 1.00 95.00 127 THR A CA 1
ATOM 942 C C . THR A 1 127 ? 9.700 -11.621 -4.442 1.00 95.00 127 THR A C 1
ATOM 944 O O . THR A 1 127 ? 8.916 -10.910 -5.063 1.00 95.00 127 THR A O 1
ATOM 947 N N . GLN A 1 128 ? 9.784 -11.578 -3.110 1.00 95.94 128 GLN A N 1
ATOM 948 C CA . GLN A 1 128 ? 8.931 -10.701 -2.301 1.00 95.94 128 GLN A CA 1
ATOM 949 C C . GLN A 1 128 ? 9.252 -9.217 -2.504 1.00 95.94 128 GLN A C 1
ATOM 951 O O . GLN A 1 128 ? 8.352 -8.385 -2.451 1.00 95.94 128 GLN A O 1
ATOM 956 N N . LEU A 1 129 ? 10.514 -8.867 -2.765 1.00 96.19 129 LEU A N 1
ATOM 957 C CA . LEU A 1 129 ? 10.881 -7.497 -3.121 1.00 96.19 129 LEU A CA 1
ATOM 958 C C . LEU A 1 129 ? 10.268 -7.082 -4.464 1.00 96.19 129 LEU A C 1
ATOM 960 O O . LEU A 1 129 ? 9.725 -5.985 -4.580 1.00 96.19 129 LEU A O 1
ATOM 964 N N . HIS A 1 130 ? 10.304 -7.969 -5.459 1.00 96.00 130 HIS A N 1
ATOM 965 C CA . HIS A 1 130 ? 9.620 -7.751 -6.731 1.00 96.00 130 HIS A CA 1
ATOM 966 C C . HIS A 1 130 ? 8.104 -7.577 -6.533 1.00 96.00 130 HIS A C 1
ATOM 968 O O . HIS A 1 130 ? 7.531 -6.604 -7.022 1.00 96.00 130 HIS A O 1
ATOM 974 N N . GLN A 1 131 ? 7.466 -8.459 -5.754 1.00 96.06 131 GLN A N 1
ATOM 975 C CA . GLN A 1 131 ? 6.044 -8.356 -5.396 1.00 96.06 131 GLN A CA 1
ATOM 976 C C . GLN A 1 131 ? 5.715 -7.035 -4.690 1.00 96.06 131 GLN A C 1
ATOM 978 O O . GLN A 1 131 ? 4.689 -6.425 -4.981 1.00 96.06 131 GLN A O 1
ATOM 983 N N . LEU A 1 132 ? 6.591 -6.558 -3.802 1.00 96.75 132 LEU A N 1
ATOM 984 C CA . LEU A 1 132 ? 6.429 -5.275 -3.120 1.00 96.75 132 LEU A CA 1
ATOM 985 C C . LEU A 1 132 ? 6.397 -4.114 -4.118 1.00 96.75 132 LEU A C 1
ATOM 987 O O . LEU A 1 132 ? 5.483 -3.291 -4.053 1.00 96.75 132 LEU A O 1
ATOM 991 N N . PHE A 1 133 ? 7.337 -4.055 -5.067 1.00 96.12 133 PHE A N 1
ATOM 992 C CA . PHE A 1 133 ? 7.332 -3.007 -6.093 1.00 96.12 133 PHE A CA 1
ATOM 993 C C . PHE A 1 133 ? 6.102 -3.094 -7.002 1.00 96.12 133 PHE A C 1
ATOM 995 O O . PHE A 1 133 ? 5.451 -2.076 -7.242 1.00 96.12 133 PHE A O 1
ATOM 1002 N N . MET A 1 134 ? 5.729 -4.304 -7.430 1.00 94.81 134 MET A N 1
ATOM 1003 C CA . MET A 1 134 ? 4.504 -4.545 -8.199 1.00 94.81 134 MET A CA 1
ATOM 1004 C C . MET A 1 134 ? 3.262 -4.039 -7.461 1.00 94.81 134 MET A C 1
ATOM 1006 O O . MET A 1 134 ? 2.465 -3.292 -8.026 1.00 94.81 134 MET A O 1
ATOM 1010 N N . ALA A 1 135 ? 3.116 -4.385 -6.181 1.00 95.38 135 ALA A N 1
ATOM 1011 C CA . ALA A 1 135 ? 2.002 -3.931 -5.363 1.00 95.38 135 ALA A CA 1
ATOM 1012 C C . ALA A 1 135 ? 1.975 -2.402 -5.250 1.00 95.38 135 ALA A C 1
ATOM 1014 O O . ALA A 1 135 ? 0.915 -1.806 -5.414 1.00 95.38 135 ALA A O 1
ATOM 1015 N N . CYS A 1 136 ? 3.123 -1.746 -5.055 1.00 94.50 136 CYS A N 1
ATOM 1016 C CA . CYS A 1 136 ? 3.187 -0.285 -5.030 1.00 94.50 136 CYS A CA 1
ATOM 1017 C C . CYS A 1 136 ? 2.741 0.354 -6.354 1.00 94.50 136 CYS A C 1
ATOM 1019 O O . CYS A 1 136 ? 2.011 1.343 -6.318 1.00 94.50 136 CYS A O 1
ATOM 1021 N N . PHE A 1 137 ? 3.101 -0.202 -7.513 1.00 92.25 137 PHE A N 1
ATOM 1022 C CA . PHE A 1 137 ? 2.599 0.300 -8.799 1.00 92.25 137 PHE A CA 1
ATOM 1023 C C . PHE A 1 137 ? 1.085 0.121 -8.941 1.00 92.25 137 PHE A C 1
ATOM 1025 O O . PHE A 1 137 ? 0.377 1.059 -9.310 1.00 92.25 137 PHE A O 1
ATOM 1032 N N . LEU A 1 138 ? 0.567 -1.043 -8.554 1.00 91.69 138 LEU A N 1
ATOM 1033 C CA . LEU A 1 138 ? -0.867 -1.331 -8.594 1.00 91.69 138 LEU A CA 1
ATOM 1034 C C . LEU A 1 138 ? -1.670 -0.439 -7.630 1.00 91.69 138 LEU A C 1
ATOM 1036 O O . LEU A 1 138 ? -2.785 -0.026 -7.965 1.00 91.69 138 LEU A O 1
ATOM 1040 N N . MET A 1 139 ? -1.105 -0.108 -6.462 1.00 91.94 139 MET A N 1
ATOM 1041 C CA . MET A 1 139 ? -1.657 0.854 -5.497 1.00 91.94 139 MET A CA 1
ATOM 1042 C C . MET A 1 139 ? -1.653 2.281 -6.050 1.00 91.94 139 MET A C 1
ATOM 1044 O O . MET A 1 139 ? -2.643 3.000 -5.909 1.00 91.94 139 MET A O 1
ATOM 1048 N N . ALA A 1 140 ? -0.554 2.693 -6.690 1.00 88.62 140 ALA A N 1
ATOM 1049 C CA . ALA A 1 140 ? -0.437 4.005 -7.317 1.00 88.62 140 ALA A CA 1
ATOM 1050 C C . ALA A 1 140 ? -1.531 4.211 -8.374 1.00 88.62 140 ALA A C 1
ATOM 1052 O O . ALA A 1 140 ? -2.156 5.271 -8.418 1.00 88.62 140 ALA A O 1
ATOM 1053 N N . GLU A 1 141 ? -1.819 3.187 -9.176 1.00 84.50 141 GLU A N 1
ATOM 1054 C CA . GLU A 1 141 ? -2.905 3.222 -10.157 1.00 84.50 141 GLU A CA 1
ATOM 1055 C C . GLU A 1 141 ? -4.298 3.265 -9.504 1.00 84.50 141 GLU A C 1
ATOM 1057 O O . GLU A 1 141 ? -5.160 4.029 -9.937 1.00 84.50 141 GLU A O 1
ATOM 1062 N N . ASP A 1 142 ? -4.507 2.510 -8.419 1.00 81.56 142 ASP A N 1
ATOM 1063 C CA . ASP A 1 142 ? -5.790 2.442 -7.700 1.00 81.56 142 ASP A CA 1
ATOM 1064 C C . ASP A 1 142 ? -6.224 3.797 -7.109 1.00 81.56 142 ASP A C 1
ATOM 1066 O O . ASP A 1 142 ? -7.408 4.122 -7.060 1.00 81.56 142 ASP A O 1
ATOM 1070 N N . THR A 1 143 ? -5.263 4.642 -6.719 1.00 67.19 143 THR A N 1
ATOM 1071 C CA . THR A 1 143 ? -5.547 5.999 -6.212 1.00 67.19 143 THR A CA 1
ATOM 1072 C C . THR A 1 143 ? -6.029 6.988 -7.284 1.00 67.19 143 THR A C 1
ATOM 1074 O O . THR A 1 143 ? -6.370 8.126 -6.958 1.00 67.19 143 THR A O 1
ATOM 1077 N N . ASN A 1 144 ? -6.096 6.581 -8.559 1.00 64.31 144 ASN A N 1
ATOM 1078 C CA . ASN A 1 144 ? -6.467 7.445 -9.679 1.00 64.31 144 ASN A CA 1
ATOM 1079 C C . ASN A 1 144 ? -7.601 6.845 -10.549 1.00 64.31 144 ASN A C 1
ATOM 1081 O O . ASN A 1 144 ? -7.374 6.504 -11.715 1.00 64.31 144 ASN A O 1
ATOM 1085 N N . PRO A 1 145 ? -8.850 6.779 -10.038 1.00 51.81 145 PRO A N 1
ATOM 1086 C CA . PRO A 1 145 ? -9.981 6.111 -10.702 1.00 51.81 145 PRO A CA 1
ATOM 1087 C C . PRO A 1 145 ? -10.453 6.783 -12.004 1.00 51.81 145 PRO A C 1
ATOM 1089 O O . PRO A 1 145 ? -11.333 6.269 -12.684 1.00 51.81 145 PRO A O 1
ATOM 1092 N N . SER A 1 146 ? -9.895 7.944 -12.360 1.00 48.28 146 SER A N 1
ATOM 1093 C CA . SER A 1 146 ? -10.207 8.676 -13.599 1.00 48.28 146 SER A CA 1
ATOM 1094 C C . SER A 1 146 ? -9.180 8.458 -14.717 1.00 48.28 146 SER A C 1
ATOM 1096 O O . SER A 1 146 ? -9.303 9.084 -15.766 1.00 48.28 146 SER A O 1
ATOM 1098 N N . SER A 1 147 ? -8.164 7.608 -14.511 1.00 48.84 147 SER A N 1
ATOM 1099 C CA . SER A 1 147 ? -7.063 7.422 -15.471 1.00 48.84 147 SER A CA 1
ATOM 1100 C C . SER A 1 147 ? -7.295 6.335 -16.533 1.00 48.84 147 SER A C 1
ATOM 1102 O O . SER A 1 147 ? -6.722 6.443 -17.612 1.00 48.84 147 SER A O 1
ATOM 1104 N N . ARG A 1 148 ? -8.185 5.357 -16.310 1.00 49.81 148 ARG A N 1
ATOM 1105 C CA . ARG A 1 148 ? -8.653 4.384 -17.320 1.00 49.81 148 ARG A CA 1
ATOM 1106 C C . ARG A 1 148 ? -10.059 3.879 -16.956 1.00 49.81 148 ARG A C 1
ATOM 1108 O O . ARG A 1 148 ? -10.419 3.911 -15.778 1.00 49.81 148 ARG A O 1
ATOM 1115 N N . PRO A 1 149 ? -10.872 3.432 -17.935 1.00 45.56 149 PRO A N 1
ATOM 1116 C CA . PRO A 1 149 ? -12.132 2.765 -17.634 1.00 45.56 149 PRO A CA 1
ATOM 1117 C C . PRO A 1 149 ? -11.839 1.538 -16.769 1.00 45.56 149 PRO A C 1
ATOM 1119 O O . PRO A 1 149 ? -10.815 0.889 -16.954 1.00 45.56 149 PRO A O 1
ATOM 1122 N N . THR A 1 150 ? -12.742 1.269 -15.833 1.00 52.53 150 THR A N 1
ATOM 1123 C CA . THR A 1 150 ? -12.802 0.153 -14.876 1.00 52.53 150 THR A CA 1
ATOM 1124 C C . THR A 1 150 ? -12.582 -1.223 -15.528 1.00 52.53 150 THR A C 1
ATOM 1126 O O . THR A 1 150 ? -13.520 -1.999 -15.703 1.00 52.53 150 THR 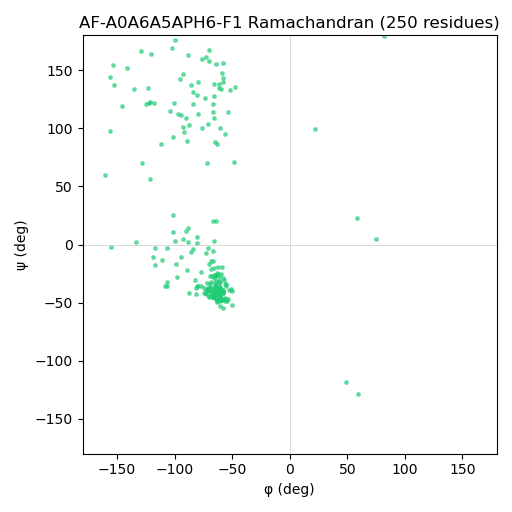A O 1
ATOM 1129 N N . GLY A 1 151 ? -11.353 -1.501 -15.943 1.00 61.00 151 GLY A N 1
ATOM 1130 C CA . GLY A 1 151 ? -10.897 -2.732 -16.572 1.00 61.00 151 GLY A CA 1
ATOM 1131 C C . GLY A 1 151 ? -9.785 -3.371 -15.748 1.00 61.00 151 GLY A C 1
ATOM 1132 O O . GLY A 1 151 ? -9.208 -2.741 -14.863 1.00 61.00 151 GLY A O 1
ATOM 1133 N N . SER A 1 152 ? -9.507 -4.643 -16.021 1.00 68.38 152 SER A N 1
ATOM 1134 C CA . SER A 1 152 ? -8.404 -5.369 -15.393 1.00 68.38 152 SER A CA 1
ATOM 1135 C C . SER A 1 152 ? -7.060 -4.698 -15.684 1.00 68.38 152 SER A C 1
ATOM 1137 O O . SER A 1 152 ? -6.785 -4.371 -16.839 1.00 68.38 152 SER A O 1
ATOM 1139 N N . LYS A 1 153 ? -6.225 -4.534 -14.654 1.00 83.56 153 LYS A N 1
ATOM 1140 C CA . LYS A 1 153 ? -4.864 -3.991 -14.773 1.00 83.56 153 LYS A CA 1
ATOM 1141 C C . LYS A 1 153 ? -3.969 -5.049 -15.417 1.00 83.56 153 LYS A C 1
ATOM 1143 O O . LYS A 1 153 ? -3.941 -6.179 -14.929 1.00 83.56 153 LYS A O 1
ATOM 1148 N N . ASP A 1 154 ? -3.271 -4.712 -16.498 1.00 85.19 154 ASP A N 1
ATOM 1149 C CA . ASP A 1 154 ? -2.340 -5.641 -17.143 1.00 85.19 154 ASP A CA 1
ATOM 1150 C C . ASP A 1 154 ? -1.015 -5.671 -16.377 1.00 85.19 154 ASP A C 1
ATOM 1152 O O . ASP A 1 154 ? -0.271 -4.691 -16.336 1.00 85.19 154 ASP A O 1
ATOM 1156 N N . VAL A 1 155 ? -0.723 -6.806 -15.743 1.00 87.31 155 VAL A N 1
ATOM 1157 C CA . VAL A 1 155 ? 0.476 -6.984 -14.919 1.00 87.31 155 VAL A CA 1
ATOM 1158 C C . VAL A 1 155 ? 1.756 -6.894 -15.752 1.00 87.31 155 VAL A C 1
ATOM 1160 O O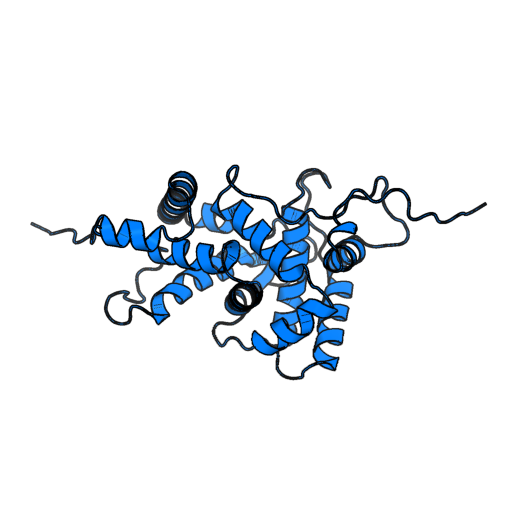 . VAL A 1 155 ? 2.781 -6.440 -15.235 1.00 87.31 155 VAL A O 1
ATOM 1163 N N . HIS A 1 156 ? 1.695 -7.223 -17.046 1.00 88.38 156 HIS A N 1
ATOM 1164 C CA . HIS A 1 156 ? 2.847 -7.170 -17.945 1.00 88.38 156 HIS A CA 1
ATOM 1165 C C . HIS A 1 156 ? 3.395 -5.750 -18.149 1.00 88.38 156 HIS A C 1
ATOM 1167 O O . HIS A 1 156 ? 4.594 -5.606 -18.389 1.00 88.38 156 HIS A O 1
ATOM 1173 N N . GLU A 1 157 ? 2.569 -4.706 -17.991 1.00 87.12 157 GLU A N 1
ATOM 1174 C CA . GLU A 1 157 ? 3.017 -3.304 -18.059 1.00 87.12 157 GLU A CA 1
ATOM 1175 C C . GLU A 1 157 ? 3.925 -2.921 -16.869 1.00 87.12 157 GLU A C 1
ATOM 1177 O O . GLU A 1 157 ? 4.700 -1.971 -16.964 1.00 87.12 157 GLU A O 1
ATOM 1182 N N . TYR A 1 158 ? 3.858 -3.660 -15.755 1.00 89.94 158 TYR A N 1
ATOM 1183 C CA . TYR A 1 158 ? 4.568 -3.355 -14.505 1.00 89.94 158 TYR A CA 1
ATOM 1184 C C . TYR A 1 158 ? 5.758 -4.281 -14.242 1.00 89.94 158 TYR A C 1
ATOM 1186 O O . TYR A 1 158 ? 6.767 -3.849 -13.677 1.00 89.94 158 TYR A O 1
ATOM 1194 N N . THR A 1 159 ? 5.666 -5.544 -14.674 1.00 92.31 159 THR A N 1
ATOM 1195 C CA . THR A 1 159 ? 6.686 -6.577 -14.438 1.00 92.31 159 THR A CA 1
ATOM 1196 C C . THR A 1 159 ? 8.116 -6.150 -14.794 1.00 92.31 159 THR A C 1
ATOM 1198 O O . THR A 1 159 ? 8.984 -6.294 -13.930 1.00 92.31 159 THR A O 1
ATOM 1201 N N . PRO A 1 160 ? 8.422 -5.619 -15.999 1.00 92.50 160 PRO A N 1
ATOM 1202 C CA . PRO A 1 160 ? 9.808 -5.299 -16.351 1.00 92.50 160 PRO A CA 1
ATOM 1203 C C . PRO A 1 160 ? 10.391 -4.197 -15.461 1.00 92.50 160 PRO A C 1
ATOM 1205 O O . PRO A 1 160 ? 11.558 -4.252 -15.079 1.00 92.50 160 PRO A O 1
ATOM 1208 N N . VAL A 1 161 ? 9.565 -3.229 -15.066 1.00 92.56 161 VAL A N 1
ATOM 1209 C CA . VAL A 1 161 ? 9.992 -2.095 -14.241 1.00 92.56 161 VAL A CA 1
ATOM 1210 C C . VAL A 1 161 ? 10.206 -2.520 -12.792 1.00 92.56 161 VAL A C 1
ATOM 1212 O O . VAL A 1 161 ? 11.212 -2.156 -12.183 1.00 92.56 161 VAL A O 1
ATOM 1215 N N . ALA A 1 162 ? 9.315 -3.349 -12.245 1.00 93.94 162 ALA A N 1
ATOM 1216 C CA . ALA A 1 162 ? 9.495 -3.915 -10.912 1.00 93.94 162 ALA A CA 1
ATOM 1217 C C . ALA A 1 162 ? 10.722 -4.835 -10.835 1.00 93.94 162 ALA A C 1
ATOM 1219 O O . ALA A 1 162 ? 11.424 -4.833 -9.824 1.00 93.94 162 ALA A O 1
ATOM 1220 N N . ALA A 1 163 ? 11.008 -5.600 -11.895 1.00 94.50 163 ALA A N 1
ATOM 1221 C CA . ALA A 1 163 ? 12.231 -6.394 -11.997 1.00 94.50 163 ALA A CA 1
ATOM 1222 C C . ALA A 1 163 ? 13.473 -5.493 -12.002 1.00 94.50 163 ALA A C 1
ATOM 1224 O O . ALA A 1 163 ? 14.351 -5.671 -11.164 1.00 94.50 163 ALA A O 1
ATOM 1225 N N . ALA A 1 164 ? 13.491 -4.450 -12.839 1.00 94.25 164 ALA A N 1
ATOM 1226 C CA . ALA A 1 164 ? 14.600 -3.501 -12.895 1.00 94.25 164 ALA A CA 1
ATOM 1227 C C . ALA A 1 164 ? 14.848 -2.786 -11.552 1.00 94.25 164 ALA A C 1
ATOM 1229 O O . ALA A 1 164 ? 15.997 -2.601 -11.153 1.00 94.25 164 ALA A O 1
ATOM 1230 N N . MET A 1 165 ? 13.792 -2.414 -10.818 1.00 94.31 165 MET A N 1
ATOM 1231 C CA . MET A 1 165 ? 13.930 -1.832 -9.476 1.00 94.31 165 MET A CA 1
ATOM 1232 C C . MET A 1 165 ? 14.472 -2.835 -8.452 1.00 94.31 165 MET A C 1
ATOM 1234 O O . MET A 1 165 ? 15.312 -2.468 -7.629 1.00 94.31 165 MET A O 1
ATOM 1238 N N . ALA A 1 166 ? 14.026 -4.093 -8.500 1.00 94.19 166 ALA A N 1
ATOM 1239 C CA . ALA A 1 166 ? 14.547 -5.149 -7.634 1.00 94.19 166 ALA A CA 1
ATOM 1240 C C . ALA A 1 166 ? 16.028 -5.440 -7.920 1.00 94.19 166 ALA A C 1
ATOM 1242 O O . ALA A 1 166 ? 16.814 -5.560 -6.979 1.00 94.19 166 ALA A O 1
ATOM 1243 N N . ASP A 1 167 ? 16.426 -5.475 -9.190 1.00 93.94 167 ASP A N 1
ATOM 1244 C CA . ASP A 1 167 ? 17.821 -5.648 -9.600 1.00 93.94 167 ASP A CA 1
ATOM 1245 C C . ASP A 1 167 ? 18.678 -4.456 -9.152 1.00 93.94 167 ASP A C 1
ATOM 1247 O O . ASP A 1 167 ? 19.747 -4.633 -8.563 1.00 93.94 167 ASP A O 1
ATOM 1251 N N . ALA A 1 168 ? 18.182 -3.228 -9.335 1.00 93.38 168 ALA A N 1
ATOM 1252 C CA . ALA A 1 168 ? 18.853 -2.017 -8.866 1.00 93.38 168 ALA A CA 1
ATOM 1253 C C . ALA A 1 168 ? 19.027 -1.997 -7.338 1.00 93.38 168 ALA A C 1
ATOM 1255 O O . ALA A 1 168 ? 20.058 -1.543 -6.836 1.00 93.38 168 ALA A O 1
ATOM 1256 N N . PHE A 1 169 ? 18.055 -2.516 -6.584 1.00 94.38 169 PHE A N 1
ATOM 1257 C CA . PHE A 1 169 ? 18.187 -2.686 -5.138 1.00 94.38 169 PHE A CA 1
ATOM 1258 C C . PHE A 1 169 ? 19.264 -3.717 -4.778 1.00 94.38 169 PHE A C 1
ATOM 1260 O O . PHE A 1 169 ? 20.061 -3.485 -3.871 1.00 94.38 169 PHE A O 1
ATOM 1267 N N . GLN A 1 170 ? 19.330 -4.842 -5.491 1.00 92.00 170 GLN A N 1
ATOM 1268 C CA . GLN A 1 170 ? 20.317 -5.895 -5.219 1.00 92.00 170 GLN A CA 1
ATOM 1269 C C . GLN A 1 170 ? 21.759 -5.442 -5.472 1.00 92.00 170 GLN A C 1
ATOM 1271 O O . GLN A 1 170 ? 22.675 -5.919 -4.803 1.00 92.00 170 GLN A O 1
ATOM 1276 N N . LEU A 1 171 ? 21.971 -4.472 -6.369 1.00 91.94 171 LEU A N 1
ATOM 1277 C CA . LEU A 1 171 ? 23.268 -3.802 -6.525 1.00 91.94 171 LEU A CA 1
ATOM 1278 C C . LEU A 1 171 ? 23.664 -2.979 -5.289 1.00 91.94 171 LEU A C 1
ATOM 1280 O O . LEU A 1 171 ? 24.850 -2.754 -5.054 1.00 91.94 171 LEU A O 1
ATOM 1284 N N . HIS A 1 172 ? 22.685 -2.519 -4.506 1.00 90.38 172 HIS A N 1
ATOM 1285 C CA . HIS A 1 172 ? 22.906 -1.755 -3.283 1.00 90.38 172 HIS A CA 1
ATOM 1286 C C . HIS A 1 172 ? 23.094 -2.651 -2.051 1.00 90.38 172 HIS A C 1
ATOM 1288 O O . HIS A 1 172 ? 23.951 -2.364 -1.216 1.00 90.38 172 HIS A O 1
ATOM 1294 N N . SER A 1 173 ? 22.301 -3.718 -1.912 1.00 91.94 173 SER A N 1
ATOM 1295 C CA . SER A 1 173 ? 22.349 -4.606 -0.747 1.00 91.94 173 SER A CA 1
ATOM 1296 C C . SER A 1 173 ? 21.905 -6.029 -1.078 1.00 91.94 173 SER A C 1
ATOM 1298 O O . SER A 1 173 ? 20.871 -6.238 -1.707 1.00 91.94 173 SER A O 1
ATOM 1300 N N . SER A 1 174 ? 22.633 -7.017 -0.549 1.00 89.25 174 SER A N 1
ATOM 1301 C CA . SER A 1 174 ? 22.245 -8.433 -0.591 1.00 89.25 174 SER A CA 1
ATOM 1302 C C . SER A 1 174 ? 21.162 -8.794 0.430 1.00 89.25 174 SER A C 1
ATOM 1304 O O . SER A 1 174 ? 20.448 -9.774 0.242 1.00 89.25 174 SER A O 1
ATOM 1306 N N . HIS A 1 175 ? 21.033 -8.016 1.511 1.00 92.12 175 HIS A N 1
ATOM 1307 C CA . HIS A 1 175 ? 20.012 -8.209 2.542 1.00 92.12 175 HIS A CA 1
ATOM 1308 C C . HIS A 1 175 ? 18.861 -7.225 2.334 1.00 92.12 175 HIS A C 1
ATOM 1310 O O . HIS A 1 175 ? 19.064 -6.003 2.345 1.00 92.12 175 HIS A O 1
ATOM 1316 N N . ILE A 1 176 ? 17.650 -7.753 2.166 1.00 93.81 176 ILE A N 1
ATOM 1317 C CA . ILE A 1 176 ? 16.450 -6.963 1.889 1.00 93.81 176 ILE A CA 1
ATOM 1318 C C . ILE A 1 176 ? 15.650 -6.829 3.189 1.00 93.81 176 ILE A C 1
ATOM 1320 O O . ILE A 1 176 ? 14.839 -7.685 3.533 1.00 93.81 176 ILE A O 1
ATOM 1324 N N . THR A 1 177 ? 15.900 -5.755 3.934 1.00 95.06 177 THR A N 1
ATOM 1325 C CA . THR A 1 177 ? 15.280 -5.469 5.236 1.00 95.06 177 THR A CA 1
ATOM 1326 C C . THR A 1 177 ? 14.715 -4.043 5.247 1.00 95.06 177 THR A C 1
ATOM 1328 O O . THR A 1 177 ? 15.056 -3.234 4.379 1.00 95.06 177 THR A O 1
ATOM 1331 N N . PRO A 1 178 ? 13.871 -3.664 6.227 1.00 93.19 178 PRO A N 1
ATOM 1332 C CA . PRO A 1 178 ? 13.349 -2.306 6.321 1.00 93.19 178 PRO A CA 1
ATOM 1333 C C . PRO A 1 178 ? 14.433 -1.232 6.375 1.00 93.19 178 PRO A C 1
ATOM 1335 O O . PRO A 1 178 ? 14.238 -0.150 5.832 1.00 93.19 178 PRO A O 1
ATOM 1338 N N . SER A 1 179 ? 15.570 -1.507 7.024 1.00 93.56 179 SER A N 1
ATOM 1339 C CA . SER A 1 179 ? 16.660 -0.535 7.138 1.00 93.56 179 SER A CA 1
ATOM 1340 C C . SER A 1 179 ? 17.393 -0.343 5.815 1.00 93.56 179 SER A C 1
ATOM 1342 O O . SER A 1 179 ? 17.679 0.797 5.451 1.00 93.56 179 SER A O 1
ATOM 1344 N N . THR A 1 180 ? 17.652 -1.419 5.068 1.00 94.94 180 THR A N 1
ATOM 1345 C CA . THR A 1 180 ? 18.302 -1.323 3.753 1.00 94.94 180 THR A CA 1
ATOM 1346 C C . THR A 1 180 ? 17.361 -0.705 2.719 1.00 94.94 180 THR A C 1
ATOM 1348 O O . THR A 1 180 ? 17.781 0.159 1.951 1.00 94.94 180 THR A O 1
ATOM 1351 N N . LEU A 1 181 ? 16.061 -1.021 2.775 1.00 93.81 181 LEU A N 1
ATOM 1352 C CA . LEU A 1 181 ? 15.042 -0.357 1.957 1.00 93.81 181 LEU A CA 1
ATOM 1353 C C . LEU A 1 181 ? 14.904 1.133 2.292 1.00 93.81 181 LEU A C 1
ATOM 1355 O O . LEU A 1 181 ? 14.832 1.957 1.385 1.00 93.81 181 LEU A O 1
ATOM 1359 N N . ALA A 1 182 ? 14.928 1.504 3.574 1.00 93.12 182 ALA A N 1
ATOM 1360 C CA . ALA A 1 182 ? 14.874 2.901 4.006 1.00 93.12 182 ALA A CA 1
ATOM 1361 C C . ALA A 1 182 ? 16.128 3.710 3.635 1.00 93.12 182 ALA A C 1
ATOM 1363 O O . ALA A 1 182 ? 16.029 4.924 3.472 1.00 93.12 182 ALA A O 1
ATOM 1364 N N . ALA A 1 183 ? 17.289 3.065 3.495 1.00 93.19 183 ALA A N 1
ATOM 1365 C CA . ALA A 1 183 ? 18.508 3.707 3.005 1.00 93.19 183 ALA A CA 1
ATOM 1366 C C . ALA A 1 183 ? 18.489 3.903 1.478 1.00 93.19 183 ALA A C 1
ATOM 1368 O O . ALA A 1 183 ? 18.966 4.921 0.976 1.00 93.19 183 ALA A O 1
ATOM 1369 N N . TRP A 1 184 ? 17.907 2.952 0.745 1.00 94.44 184 TRP A N 1
ATOM 1370 C CA . TRP A 1 184 ? 17.846 2.966 -0.717 1.00 94.44 184 TRP A CA 1
ATOM 1371 C C . TRP A 1 184 ? 16.724 3.853 -1.278 1.00 94.44 184 TRP A C 1
ATOM 1373 O O . TRP A 1 184 ? 16.932 4.602 -2.235 1.00 94.44 184 TRP A O 1
ATOM 1383 N N . ALA A 1 185 ? 15.531 3.805 -0.677 1.00 92.31 185 ALA A N 1
ATOM 1384 C CA . ALA A 1 185 ? 14.338 4.468 -1.201 1.00 92.31 185 ALA A CA 1
ATOM 1385 C C . ALA A 1 185 ? 14.486 5.992 -1.379 1.00 92.31 185 ALA A C 1
ATOM 1387 O O . ALA A 1 185 ? 14.073 6.481 -2.423 1.00 92.31 185 ALA A O 1
ATOM 1388 N N . PRO A 1 186 ? 15.102 6.774 -0.469 1.00 89.88 186 PRO A N 1
ATOM 1389 C CA . PRO A 1 186 ? 15.206 8.227 -0.639 1.00 89.88 186 PRO A CA 1
ATOM 1390 C C . PRO A 1 186 ? 15.941 8.672 -1.909 1.00 89.88 186 PRO A C 1
ATOM 1392 O O . PRO A 1 186 ? 15.707 9.779 -2.383 1.00 89.88 186 PRO A O 1
ATOM 1395 N N . THR A 1 187 ? 16.831 7.834 -2.447 1.00 88.69 187 THR A N 1
ATOM 1396 C CA . THR A 1 187 ? 17.630 8.149 -3.639 1.00 88.69 187 THR A CA 1
ATOM 1397 C C . THR A 1 187 ? 17.052 7.565 -4.924 1.00 88.69 187 THR A C 1
ATOM 1399 O O . THR A 1 187 ? 17.254 8.156 -5.978 1.00 88.69 187 THR A O 1
ATOM 1402 N N . HIS A 1 188 ? 16.327 6.444 -4.847 1.00 90.25 188 HIS A N 1
ATOM 1403 C CA . HIS A 1 188 ? 15.852 5.713 -6.030 1.00 90.25 188 HIS A CA 1
ATOM 1404 C C . HIS A 1 188 ? 14.329 5.641 -6.163 1.00 90.25 188 HIS A C 1
ATOM 1406 O O . HIS A 1 188 ? 13.838 5.301 -7.232 1.00 90.25 188 HIS A O 1
ATOM 1412 N N . ALA A 1 189 ? 13.570 5.894 -5.098 1.00 91.31 189 ALA A N 1
ATOM 1413 C CA . ALA A 1 189 ? 12.106 5.884 -5.085 1.00 91.31 189 ALA A CA 1
ATOM 1414 C C . ALA A 1 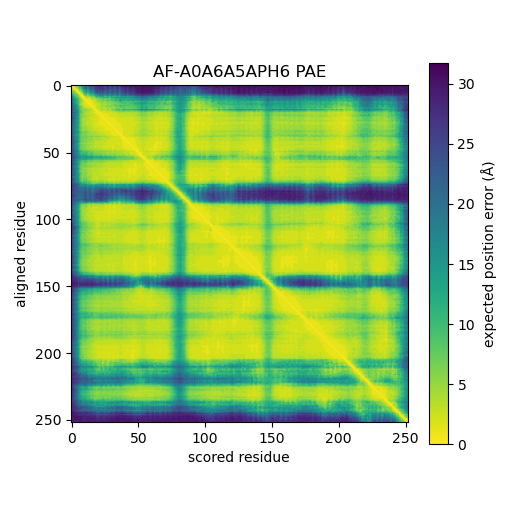189 ? 11.565 6.678 -3.872 1.00 91.31 189 ALA A C 1
ATOM 1416 O O . ALA A 1 189 ? 10.892 6.106 -3.004 1.00 91.31 189 ALA A O 1
ATOM 1417 N N . PRO A 1 190 ? 11.873 7.984 -3.747 1.00 89.19 190 PRO A N 1
ATOM 1418 C CA . PRO A 1 190 ? 11.591 8.764 -2.539 1.00 89.19 190 PRO A CA 1
ATOM 1419 C C . PRO A 1 190 ? 10.110 8.772 -2.148 1.00 89.19 190 PRO A C 1
ATOM 1421 O O . PRO A 1 190 ? 9.788 8.843 -0.961 1.00 89.19 190 PRO A O 1
ATOM 1424 N N . LEU A 1 191 ? 9.203 8.638 -3.117 1.00 90.75 191 LEU A N 1
ATOM 1425 C CA . LEU A 1 191 ? 7.756 8.654 -2.897 1.00 90.75 191 LEU A CA 1
ATOM 1426 C C . LEU A 1 191 ? 7.136 7.266 -2.696 1.00 90.75 191 LEU A C 1
ATOM 1428 O O . LEU A 1 191 ? 5.920 7.170 -2.540 1.00 90.75 191 LEU A O 1
ATOM 1432 N N . LEU A 1 192 ? 7.934 6.194 -2.646 1.00 92.62 192 LEU A N 1
ATOM 1433 C CA . LEU A 1 192 ? 7.441 4.823 -2.448 1.00 92.62 192 LEU A CA 1
ATOM 1434 C C . LEU A 1 192 ? 6.559 4.706 -1.195 1.00 92.62 192 LEU A C 1
ATOM 1436 O O . LEU A 1 192 ? 5.446 4.185 -1.237 1.00 92.62 192 LEU A O 1
ATOM 1440 N N . HIS A 1 193 ? 7.033 5.265 -0.081 1.00 91.62 193 HIS A N 1
ATOM 1441 C CA . HIS A 1 193 ? 6.280 5.300 1.170 1.00 91.62 193 HIS A CA 1
ATOM 1442 C C . HIS A 1 193 ? 5.000 6.147 1.053 1.00 91.62 193 HIS A C 1
ATOM 1444 O O . HIS A 1 193 ? 3.995 5.828 1.678 1.00 91.62 193 HIS A O 1
ATOM 1450 N N . THR A 1 194 ? 5.018 7.209 0.240 1.00 91.19 194 THR A N 1
ATOM 1451 C CA . THR A 1 194 ? 3.881 8.114 0.030 1.00 91.19 194 THR A CA 1
ATOM 1452 C C . THR A 1 194 ? 2.774 7.450 -0.783 1.00 91.19 194 THR A C 1
ATOM 1454 O O . THR A 1 194 ? 1.602 7.648 -0.464 1.00 91.19 194 THR A O 1
ATOM 1457 N N . VAL A 1 195 ? 3.124 6.637 -1.787 1.00 92.25 195 VAL A N 1
ATOM 1458 C CA . VAL A 1 195 ? 2.167 5.802 -2.534 1.00 92.25 195 VAL A CA 1
ATOM 1459 C C . VAL A 1 195 ? 1.438 4.868 -1.583 1.00 92.25 195 VAL A C 1
ATOM 1461 O O . VAL A 1 195 ? 0.210 4.900 -1.505 1.00 92.25 195 VAL A O 1
ATOM 1464 N N . PHE A 1 196 ? 2.199 4.088 -0.813 1.00 93.75 196 PHE A N 1
ATOM 1465 C CA . PHE A 1 196 ? 1.630 3.136 0.132 1.00 93.75 196 PHE A CA 1
ATOM 1466 C C . PHE A 1 196 ? 0.770 3.836 1.194 1.00 93.75 196 PHE A C 1
ATOM 1468 O O . PHE A 1 196 ? -0.384 3.462 1.392 1.00 93.75 196 PHE A O 1
ATOM 1475 N N . ALA A 1 197 ? 1.275 4.905 1.817 1.00 91.94 197 ALA A N 1
ATOM 1476 C CA . ALA A 1 197 ? 0.527 5.671 2.814 1.00 91.94 197 ALA A CA 1
ATOM 1477 C C . ALA A 1 197 ? -0.759 6.286 2.241 1.00 91.94 197 ALA A C 1
ATOM 1479 O O . ALA A 1 197 ? -1.791 6.284 2.912 1.00 91.94 197 ALA A O 1
ATOM 1480 N N . SER A 1 198 ? -0.723 6.789 1.003 1.00 90.62 198 SER A N 1
ATOM 1481 C CA . SER A 1 198 ? -1.899 7.374 0.345 1.00 90.62 198 SER A CA 1
ATOM 1482 C C . SER A 1 198 ? -2.947 6.316 0.024 1.00 90.62 198 SER A C 1
ATOM 1484 O O . SER A 1 198 ? -4.127 6.541 0.290 1.00 90.62 198 SER A O 1
ATOM 1486 N N . TRP A 1 199 ? -2.531 5.150 -0.475 1.00 92.88 199 TRP A N 1
ATOM 1487 C CA . TRP A 1 199 ? -3.433 4.028 -0.726 1.00 92.88 199 TRP A CA 1
ATOM 1488 C C . TRP A 1 199 ? -4.062 3.514 0.574 1.00 92.88 199 TRP A C 1
ATOM 1490 O O . TRP A 1 199 ? -5.282 3.410 0.667 1.00 92.88 199 TRP A O 1
ATOM 1500 N N . MET A 1 200 ? -3.262 3.313 1.625 1.00 93.06 200 MET A N 1
ATOM 1501 C CA . MET A 1 200 ? -3.759 2.914 2.947 1.00 93.06 200 MET A CA 1
ATOM 1502 C C . MET A 1 200 ? -4.717 3.947 3.543 1.00 93.06 200 MET A C 1
ATOM 1504 O O . MET A 1 200 ? -5.759 3.585 4.081 1.00 93.06 200 MET A O 1
ATOM 1508 N N . SER A 1 201 ? -4.404 5.236 3.414 1.00 91.94 201 SER A N 1
ATOM 1509 C CA . SER A 1 201 ? -5.279 6.334 3.835 1.00 91.94 201 SER A CA 1
ATOM 1510 C C . SER A 1 201 ? -6.618 6.279 3.104 1.00 91.94 201 SER A C 1
ATOM 1512 O O . SER A 1 201 ? -7.667 6.331 3.743 1.00 91.94 201 SER A O 1
ATOM 1514 N N . PHE A 1 202 ? -6.599 6.089 1.783 1.00 90.50 202 PHE A N 1
ATOM 1515 C CA . PHE A 1 202 ? -7.807 5.960 0.972 1.00 90.50 202 PHE A CA 1
ATOM 1516 C C . PHE A 1 202 ? -8.654 4.745 1.373 1.00 90.50 202 PHE A C 1
ATOM 1518 O O . PHE A 1 202 ? -9.856 4.886 1.584 1.00 90.50 202 PHE A O 1
ATOM 1525 N N . LYS A 1 203 ? -8.044 3.568 1.552 1.00 91.69 203 LYS A N 1
ATOM 1526 C CA . LYS A 1 203 ? -8.772 2.343 1.921 1.00 91.69 203 LYS A CA 1
ATOM 1527 C C . LYS A 1 203 ? -9.301 2.364 3.358 1.00 91.69 203 LYS A C 1
ATOM 1529 O O . LYS A 1 203 ? -10.409 1.897 3.597 1.00 91.69 203 LYS A O 1
ATOM 1534 N N . CYS A 1 204 ? -8.548 2.919 4.307 1.00 91.12 204 CYS A N 1
ATOM 1535 C CA . CYS A 1 204 ? -8.954 2.964 5.714 1.00 91.12 204 CYS A CA 1
ATOM 1536 C C . CYS A 1 204 ? -9.932 4.105 6.027 1.00 91.12 204 CYS A C 1
ATOM 1538 O O . CYS A 1 204 ? -10.816 3.936 6.863 1.00 91.12 204 CYS A O 1
ATOM 1540 N N . LEU A 1 205 ? -9.761 5.275 5.401 1.00 89.75 205 LEU A N 1
ATOM 1541 C CA . LEU A 1 205 ? -10.480 6.505 5.767 1.00 89.75 205 LEU A CA 1
ATOM 1542 C C . LEU A 1 205 ? -11.495 6.951 4.703 1.00 89.75 205 LEU A C 1
ATOM 1544 O O . LEU A 1 205 ? -12.336 7.811 4.980 1.00 89.75 205 LEU A O 1
ATOM 1548 N N . GLY A 1 206 ? -11.442 6.384 3.495 1.00 84.19 206 GLY A N 1
ATOM 1549 C CA . GLY A 1 206 ? -12.381 6.670 2.413 1.00 84.19 206 GLY A CA 1
ATOM 1550 C C . GLY A 1 206 ? -12.378 8.155 2.013 1.00 84.19 206 GLY A C 1
ATOM 1551 O O . GLY A 1 206 ? -11.306 8.726 1.787 1.00 84.19 206 GLY A O 1
ATOM 1552 N N . PRO A 1 207 ? -13.550 8.822 1.953 1.00 77.88 207 PRO A N 1
ATOM 1553 C CA . PRO A 1 207 ? -13.660 10.245 1.604 1.00 77.88 207 PRO A CA 1
ATOM 1554 C C . PRO A 1 207 ? -12.893 11.195 2.531 1.00 77.88 207 PRO A C 1
ATOM 1556 O O . PRO A 1 207 ? -12.621 12.331 2.156 1.00 77.88 207 PRO A O 1
ATOM 1559 N N . ARG A 1 208 ? -12.552 10.745 3.745 1.00 78.56 208 ARG A N 1
ATOM 1560 C CA . ARG A 1 208 ? -11.799 11.525 4.738 1.00 78.56 208 ARG A CA 1
ATOM 1561 C C . ARG A 1 208 ? -10.283 11.449 4.517 1.00 78.56 208 ARG A C 1
ATOM 1563 O O . ARG A 1 208 ? -9.522 12.105 5.224 1.00 78.56 208 ARG A O 1
ATOM 1570 N N . SER A 1 209 ? -9.831 10.649 3.550 1.00 78.38 209 SER A N 1
ATOM 1571 C CA . SER A 1 209 ? -8.414 10.501 3.236 1.00 78.38 209 SER A CA 1
ATOM 1572 C C . SER A 1 209 ? -7.810 11.792 2.679 1.00 78.38 209 SER A C 1
ATOM 1574 O O . SER A 1 209 ? -8.381 12.481 1.835 1.00 78.38 209 SER A O 1
ATOM 1576 N N . LYS A 1 210 ? -6.596 12.112 3.136 1.00 69.69 210 LYS A N 1
ATOM 1577 C CA . LYS A 1 210 ? -5.749 13.132 2.509 1.00 69.69 210 LYS A CA 1
ATOM 1578 C C . LYS A 1 210 ? -4.845 12.439 1.495 1.00 69.69 210 LYS A C 1
ATOM 1580 O O . LYS A 1 210 ? -3.860 11.806 1.879 1.00 69.69 210 LYS A O 1
ATOM 1585 N N . VAL A 1 211 ? -5.204 12.522 0.216 1.00 65.56 211 VAL A N 1
ATOM 1586 C CA . VAL A 1 211 ? -4.400 11.974 -0.885 1.00 65.56 211 VAL A CA 1
ATOM 1587 C C . VAL A 1 211 ? -3.100 12.770 -0.976 1.00 65.56 211 VAL A C 1
ATOM 1589 O O . VAL A 1 211 ? -3.121 13.968 -1.246 1.00 65.56 211 VAL A O 1
ATOM 1592 N N . SER A 1 212 ? -1.975 12.112 -0.695 1.00 74.00 212 SER A N 1
ATOM 1593 C CA . SER A 1 212 ? -0.642 12.740 -0.679 1.00 74.00 212 SER A CA 1
ATOM 1594 C C . SER A 1 212 ? 0.214 12.330 -1.882 1.00 74.00 212 SER A C 1
ATOM 1596 O O . SER A 1 212 ? 1.334 12.808 -2.037 1.00 74.00 212 SER A O 1
ATOM 1598 N N . TYR A 1 213 ? -0.315 11.442 -2.723 1.00 77.31 213 TYR A N 1
ATOM 1599 C CA . TYR A 1 213 ? 0.284 10.978 -3.962 1.00 77.31 213 TYR A CA 1
ATOM 1600 C C . TYR A 1 213 ? -0.776 10.959 -5.057 1.00 77.31 213 TYR A C 1
ATOM 1602 O O . TYR A 1 213 ? -1.872 10.438 -4.849 1.00 77.31 213 TYR A O 1
ATOM 1610 N N . VAL A 1 214 ? -0.431 11.483 -6.229 1.00 74.75 214 VAL A N 1
ATOM 1611 C CA . VAL A 1 214 ? -1.273 11.411 -7.424 1.00 74.75 214 VAL A CA 1
ATOM 1612 C C . VAL A 1 214 ? -0.454 10.788 -8.544 1.00 74.75 214 VAL A C 1
ATOM 1614 O O . VAL A 1 214 ? 0.595 11.310 -8.916 1.00 74.75 214 VAL A O 1
ATOM 1617 N N . ALA A 1 215 ? -0.925 9.660 -9.081 1.00 73.94 215 ALA A N 1
ATOM 1618 C CA . ALA A 1 215 ? -0.276 9.042 -10.230 1.00 73.94 215 ALA A CA 1
ATOM 1619 C C . ALA A 1 215 ? -0.305 9.997 -11.439 1.00 73.94 215 ALA A C 1
ATOM 1621 O O . ALA A 1 215 ? -1.359 10.597 -11.697 1.00 73.94 215 ALA A O 1
ATOM 1622 N N . PRO A 1 216 ? 0.798 10.101 -12.202 1.00 70.81 216 PRO A N 1
ATOM 1623 C CA . PRO A 1 216 ? 0.894 10.973 -13.360 1.00 70.81 216 PRO A CA 1
ATOM 1624 C C . PRO A 1 216 ? -0.180 10.609 -14.376 1.00 70.81 216 PRO A C 1
ATOM 1626 O O . PRO A 1 216 ? -0.568 9.440 -14.526 1.00 70.81 216 PRO A O 1
ATOM 1629 N N . ARG A 1 217 ? -0.655 11.630 -15.083 1.00 70.44 217 ARG A N 1
ATOM 1630 C CA . ARG A 1 217 ? -1.595 11.476 -16.189 1.00 70.44 217 ARG A CA 1
ATOM 1631 C C . ARG A 1 217 ? -0.967 12.049 -17.435 1.00 70.44 217 ARG A C 1
ATOM 1633 O O . ARG A 1 217 ? -0.644 13.233 -17.458 1.00 70.44 217 ARG A O 1
ATOM 1640 N N . LEU A 1 218 ? -0.850 11.236 -18.469 1.00 65.44 218 LEU A N 1
ATOM 1641 C CA . LEU A 1 218 ? -0.556 11.763 -19.786 1.00 65.44 218 LEU A CA 1
ATOM 1642 C C . LEU A 1 218 ? -1.836 12.318 -20.407 1.00 65.44 218 LEU A C 1
ATOM 1644 O O . LEU A 1 218 ? -2.902 11.706 -20.301 1.00 65.44 218 LEU A O 1
ATOM 1648 N N . SER A 1 219 ? -1.733 13.456 -21.089 1.00 63.34 219 SER A N 1
ATOM 1649 C CA . SER A 1 219 ? -2.843 13.975 -21.898 1.00 63.34 219 SER A CA 1
ATOM 1650 C C . SER A 1 219 ? -3.176 13.073 -23.098 1.00 63.34 219 SER A C 1
ATOM 1652 O O . SER A 1 219 ? -4.302 13.112 -23.596 1.00 63.34 219 SER A O 1
ATOM 1654 N N . HIS A 1 220 ? -2.243 12.209 -23.515 1.00 62.53 220 HIS A N 1
ATOM 1655 C CA . HIS A 1 220 ? -2.411 11.213 -24.575 1.00 62.53 220 HIS A CA 1
ATOM 1656 C C . HIS A 1 220 ? -1.699 9.899 -24.219 1.00 62.53 220 HIS A C 1
ATOM 1658 O O . HIS A 1 220 ? -0.697 9.949 -23.512 1.00 62.53 220 HIS A O 1
ATOM 1664 N N . PRO A 1 221 ? -2.156 8.735 -24.716 1.00 63.66 221 PRO A N 1
ATOM 1665 C CA . PRO A 1 221 ? -1.387 7.496 -24.615 1.00 63.66 221 PRO A CA 1
ATOM 1666 C C . PRO A 1 221 ? 0.039 7.701 -25.147 1.00 63.66 221 PRO A C 1
ATOM 1668 O O . PRO A 1 221 ? 0.215 8.318 -26.197 1.00 63.66 221 PRO A O 1
ATOM 1671 N N . SER A 1 222 ? 1.044 7.235 -24.405 1.00 65.00 222 SER A N 1
ATOM 1672 C CA . SER A 1 222 ? 2.438 7.274 -24.850 1.00 65.00 222 SER A CA 1
ATOM 1673 C C . SER A 1 222 ? 2.735 6.065 -25.730 1.00 65.00 222 SER A C 1
ATOM 1675 O O . SER A 1 222 ? 2.460 4.936 -25.336 1.00 65.00 222 SER A O 1
ATOM 1677 N N . ASP A 1 223 ? 3.348 6.303 -26.889 1.00 67.88 223 ASP A N 1
ATOM 1678 C CA . ASP A 1 223 ? 3.909 5.241 -27.739 1.00 67.88 223 ASP A CA 1
ATOM 1679 C C . ASP A 1 223 ? 5.347 4.864 -27.324 1.00 67.88 223 ASP A C 1
ATOM 1681 O O . ASP A 1 223 ? 5.944 3.946 -27.882 1.00 67.88 223 ASP A O 1
ATOM 1685 N N . ILE A 1 224 ? 5.931 5.603 -26.373 1.00 73.50 224 ILE A N 1
ATOM 1686 C CA . ILE A 1 224 ? 7.356 5.525 -26.004 1.00 73.50 224 ILE A CA 1
ATOM 1687 C C . ILE A 1 224 ? 7.543 4.858 -24.645 1.00 73.50 224 ILE A C 1
ATOM 1689 O O . ILE A 1 224 ? 8.535 4.170 -24.427 1.00 73.50 224 ILE A O 1
ATOM 1693 N N . MET A 1 225 ? 6.614 5.107 -23.724 1.00 76.81 225 MET A N 1
ATOM 1694 C CA . MET A 1 225 ? 6.695 4.667 -22.339 1.00 76.81 225 MET A CA 1
ATOM 1695 C C . MET A 1 225 ? 5.478 3.835 -21.988 1.00 76.81 225 MET A C 1
ATOM 1697 O O . MET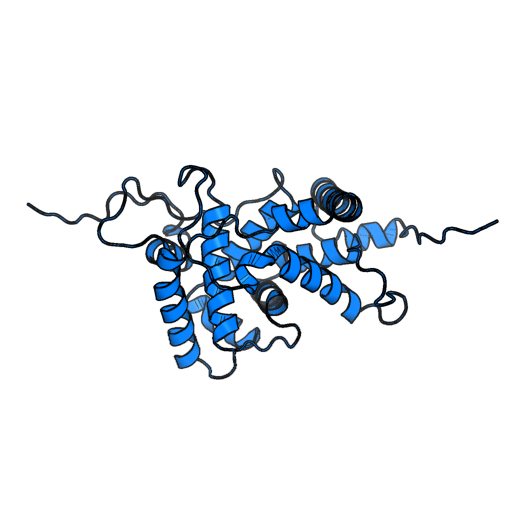 A 1 225 ? 4.344 4.207 -22.283 1.00 76.81 225 MET A O 1
ATOM 1701 N N . THR A 1 226 ? 5.733 2.723 -21.321 1.00 83.31 226 THR A N 1
ATOM 1702 C CA . THR A 1 226 ? 4.708 1.895 -20.699 1.00 83.31 226 THR A CA 1
ATOM 1703 C C . THR A 1 226 ? 4.211 2.536 -19.406 1.00 83.31 226 THR A C 1
ATOM 1705 O O . THR A 1 226 ? 4.896 3.343 -18.767 1.00 83.31 226 THR A O 1
ATOM 1708 N N . ARG A 1 227 ? 3.019 2.127 -18.958 1.00 83.19 227 ARG A N 1
ATOM 1709 C CA . ARG A 1 227 ? 2.420 2.659 -17.730 1.00 83.19 227 ARG A CA 1
ATOM 1710 C C . ARG A 1 227 ? 3.280 2.406 -16.491 1.00 83.19 227 ARG A C 1
ATOM 1712 O O . ARG A 1 227 ? 3.353 3.267 -15.615 1.00 83.19 227 ARG A O 1
ATOM 1719 N N . GLY A 1 228 ? 3.951 1.256 -16.409 1.00 83.19 228 GLY A N 1
ATOM 1720 C CA . GLY A 1 228 ? 4.867 0.965 -15.308 1.00 83.19 228 GLY A CA 1
ATOM 1721 C C . GLY A 1 228 ? 6.044 1.935 -15.248 1.00 83.19 228 GLY A C 1
ATOM 1722 O O . GLY A 1 228 ? 6.422 2.368 -14.159 1.00 83.19 228 GLY A O 1
ATOM 1723 N N . GLU A 1 229 ? 6.586 2.339 -16.398 1.00 86.94 229 GLU A N 1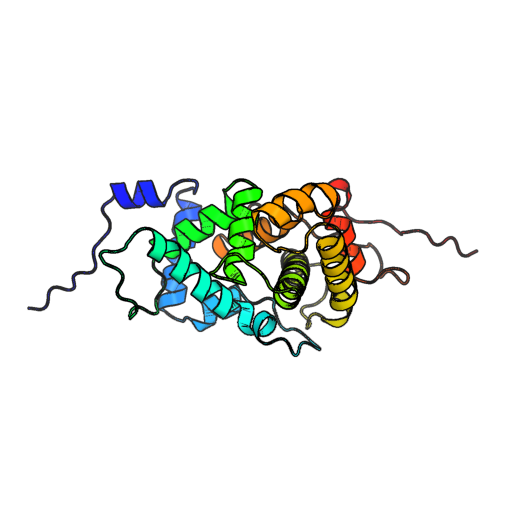
ATOM 1724 C CA . GLU A 1 229 ? 7.710 3.278 -16.457 1.00 86.94 229 GLU A CA 1
ATOM 1725 C C . GLU A 1 229 ? 7.276 4.688 -16.043 1.00 86.94 229 GLU A C 1
ATOM 1727 O O . GLU A 1 229 ? 7.992 5.362 -15.301 1.00 86.94 229 GLU A O 1
ATOM 1732 N N . GLU A 1 230 ? 6.076 5.120 -16.444 1.00 84.19 230 GLU A N 1
ATOM 1733 C CA . GLU A 1 230 ? 5.488 6.385 -15.986 1.00 84.19 230 GLU A CA 1
ATOM 1734 C C . GLU A 1 230 ? 5.341 6.419 -14.462 1.00 84.19 230 GLU A C 1
ATOM 1736 O O . GLU A 1 230 ? 5.732 7.392 -13.809 1.00 84.19 230 GLU A O 1
ATOM 1741 N N . LEU A 1 231 ? 4.798 5.344 -13.879 1.00 86.06 231 LEU A N 1
ATOM 1742 C CA . LEU A 1 231 ? 4.628 5.247 -12.433 1.00 86.06 231 LEU A CA 1
ATOM 1743 C C . LEU A 1 231 ? 5.983 5.256 -11.724 1.00 86.06 231 LEU A C 1
ATOM 1745 O O . LEU A 1 231 ? 6.156 6.027 -10.781 1.00 86.06 231 LEU A O 1
ATOM 1749 N N . ALA A 1 232 ? 6.966 4.490 -12.197 1.00 86.94 232 ALA A N 1
ATOM 1750 C CA . ALA A 1 232 ? 8.308 4.482 -11.613 1.00 86.94 232 ALA A CA 1
ATOM 1751 C C . ALA A 1 232 ? 8.998 5.850 -11.669 1.00 86.94 232 ALA A C 1
ATOM 1753 O O . ALA A 1 232 ? 9.627 6.260 -10.691 1.00 86.94 232 ALA A O 1
ATOM 1754 N N . LEU A 1 233 ? 8.834 6.601 -12.760 1.00 85.25 233 LEU A N 1
ATOM 1755 C CA . LEU A 1 233 ? 9.315 7.980 -12.838 1.00 85.25 233 LEU A CA 1
ATOM 1756 C C . LEU A 1 233 ? 8.608 8.886 -11.828 1.00 85.25 233 LEU A C 1
ATOM 1758 O O . LEU A 1 233 ? 9.260 9.676 -11.145 1.00 85.25 233 LEU A O 1
ATOM 1762 N N . SER A 1 234 ? 7.292 8.759 -11.669 1.00 83.50 234 SER A N 1
ATOM 1763 C CA . SER A 1 234 ? 6.564 9.573 -10.689 1.00 83.50 234 SER A CA 1
ATOM 1764 C C . SER A 1 234 ? 6.912 9.274 -9.234 1.00 83.50 234 SER A C 1
ATOM 1766 O O . SER A 1 234 ? 6.643 10.107 -8.369 1.00 83.50 234 SER A O 1
ATOM 1768 N N . LEU A 1 235 ? 7.586 8.152 -8.953 1.00 86.06 235 LEU A N 1
ATOM 1769 C CA . LEU A 1 235 ? 8.156 7.888 -7.632 1.00 86.06 235 LEU A CA 1
ATOM 1770 C C . LEU A 1 235 ? 9.364 8.782 -7.304 1.00 86.06 235 LEU A C 1
ATOM 1772 O O . LEU A 1 235 ? 9.721 8.881 -6.129 1.00 86.06 235 LEU A O 1
ATOM 1776 N N . GLN A 1 236 ? 9.985 9.430 -8.301 1.00 85.12 236 GLN A N 1
ATOM 1777 C CA . GLN A 1 236 ? 11.207 10.232 -8.134 1.00 85.12 236 GLN A CA 1
ATOM 1778 C C . GLN A 1 236 ? 10.960 11.629 -7.569 1.00 85.12 236 GLN A C 1
ATOM 1780 O O . GLN A 1 236 ? 11.790 12.158 -6.835 1.00 85.12 236 GLN A O 1
ATOM 1785 N N . SER A 1 237 ? 9.851 12.274 -7.932 1.00 77.88 237 SER A N 1
ATOM 1786 C CA . SER A 1 237 ? 9.613 13.666 -7.547 1.00 77.88 237 SER A CA 1
ATOM 1787 C C . SER A 1 237 ? 8.135 14.020 -7.540 1.00 77.88 237 SER A C 1
ATOM 1789 O O . SER A 1 237 ? 7.378 13.624 -8.420 1.00 77.88 237 SER A O 1
ATOM 1791 N N . VAL A 1 238 ? 7.739 14.865 -6.585 1.00 71.50 238 VAL A N 1
ATOM 1792 C CA . VAL A 1 238 ? 6.381 15.431 -6.504 1.00 71.50 238 VAL A CA 1
ATOM 1793 C C . VAL A 1 238 ? 6.048 16.271 -7.742 1.00 71.50 238 VAL A C 1
ATOM 1795 O O . VAL A 1 238 ? 4.893 16.345 -8.146 1.00 71.50 238 VAL A O 1
ATOM 1798 N N . GLN A 1 239 ? 7.052 16.857 -8.403 1.00 67.88 239 GLN A N 1
ATOM 1799 C CA . GLN A 1 239 ? 6.855 17.598 -9.657 1.00 67.88 239 GLN A CA 1
ATOM 1800 C C . GLN A 1 239 ? 6.315 16.704 -10.782 1.00 67.88 239 GLN A C 1
ATOM 1802 O O . GLN A 1 239 ? 5.630 17.184 -11.678 1.00 67.88 239 GLN A O 1
ATOM 1807 N N . LEU A 1 240 ? 6.586 15.400 -10.702 1.00 64.88 240 LEU A N 1
ATOM 1808 C CA . LEU A 1 240 ? 6.140 14.400 -11.662 1.00 64.88 240 LEU A CA 1
ATOM 1809 C C . LEU A 1 240 ? 4.759 13.820 -11.313 1.00 64.88 240 LEU A C 1
ATOM 1811 O O . LEU A 1 240 ? 4.261 12.986 -12.055 1.00 64.88 240 LEU A O 1
ATOM 1815 N N . GLN A 1 241 ? 4.103 14.282 -10.244 1.00 67.38 241 GLN A N 1
ATOM 1816 C CA . GLN A 1 241 ? 2.732 13.892 -9.873 1.00 67.38 241 GLN A CA 1
ATOM 1817 C C . GLN A 1 241 ? 1.649 14.781 -10.524 1.00 67.38 241 GLN A C 1
ATOM 1819 O O . GLN A 1 241 ? 0.493 14.783 -10.101 1.00 67.38 241 GLN A O 1
ATOM 1824 N N . GLN A 1 242 ? 2.017 15.580 -11.530 1.00 65.75 242 GLN A N 1
ATOM 1825 C CA . GLN A 1 242 ? 1.104 16.443 -12.288 1.00 65.75 242 GLN A CA 1
ATOM 1826 C C . GLN A 1 242 ? 0.705 15.805 -13.627 1.00 65.75 242 GLN A C 1
ATOM 1828 O O . GLN A 1 242 ? 1.192 14.736 -13.996 1.00 65.75 242 GLN A O 1
ATOM 1833 N N . ASN A 1 243 ? -0.191 16.462 -14.368 1.00 62.72 243 ASN A N 1
ATOM 1834 C CA . ASN A 1 243 ? -0.470 16.076 -15.748 1.00 62.72 243 ASN A CA 1
ATOM 1835 C C . ASN A 1 243 ? 0.781 16.322 -16.600 1.00 62.72 243 ASN A C 1
ATOM 1837 O O . ASN A 1 243 ? 1.347 17.415 -16.575 1.00 62.72 243 ASN A O 1
ATOM 1841 N N . TRP A 1 244 ? 1.210 15.308 -17.339 1.00 64.25 244 TRP A N 1
ATOM 1842 C CA . TRP A 1 244 ? 2.322 15.394 -18.271 1.00 64.25 244 TRP A CA 1
ATOM 1843 C C . TRP A 1 244 ? 1.750 15.694 -19.656 1.00 64.25 244 TRP A C 1
ATOM 1845 O O . TRP A 1 244 ? 1.069 14.860 -20.258 1.00 64.25 244 TRP A O 1
ATOM 1855 N N . ASP A 1 245 ? 2.015 16.899 -20.155 1.00 55.56 245 ASP A N 1
ATOM 1856 C CA . ASP A 1 245 ? 1.733 17.244 -21.543 1.00 55.56 245 ASP A CA 1
ATOM 1857 C C . ASP A 1 245 ? 2.840 16.711 -22.440 1.00 55.56 245 ASP A C 1
ATOM 1859 O O . ASP A 1 245 ? 4.008 16.965 -22.161 1.00 55.56 245 ASP A O 1
ATOM 1863 N N . ARG A 1 246 ? 2.447 15.973 -23.493 1.00 52.34 246 ARG A N 1
ATOM 1864 C CA . ARG A 1 246 ? 3.282 15.490 -24.610 1.00 52.34 246 ARG A CA 1
ATOM 1865 C C . ARG A 1 246 ? 4.782 15.426 -24.286 1.00 52.34 246 ARG A C 1
ATOM 1867 O O . ARG A 1 246 ? 5.502 16.411 -24.454 1.00 52.34 246 ARG A O 1
ATOM 1874 N N . LEU A 1 247 ? 5.286 14.235 -23.962 1.00 52.62 247 LEU A N 1
ATOM 1875 C CA . LEU A 1 247 ? 6.702 13.935 -24.183 1.00 52.62 247 LEU A CA 1
ATOM 1876 C C . LEU A 1 247 ? 6.927 13.967 -25.704 1.00 52.62 247 LEU A C 1
ATOM 1878 O O . LEU A 1 247 ? 6.698 12.977 -26.391 1.00 52.62 247 LEU A O 1
ATOM 1882 N N . TYR A 1 248 ? 7.228 15.152 -26.248 1.00 47.84 248 TYR A N 1
ATOM 1883 C CA . TYR A 1 248 ? 7.393 15.383 -27.682 1.00 47.84 248 TYR A CA 1
ATOM 1884 C C . TYR A 1 248 ? 8.409 14.392 -28.259 1.00 47.84 248 TYR A C 1
ATOM 1886 O O . TYR A 1 248 ? 9.607 14.515 -28.015 1.00 47.84 248 TYR A O 1
ATOM 1894 N N . THR A 1 249 ? 7.957 13.491 -29.125 1.00 45.66 249 THR A N 1
ATOM 1895 C CA . THR A 1 249 ? 8.731 13.168 -30.319 1.00 45.66 249 THR A CA 1
ATOM 1896 C C . THR A 1 249 ? 8.317 14.171 -31.381 1.00 45.66 249 THR A C 1
ATOM 1898 O O . THR A 1 249 ? 7.238 14.093 -31.965 1.00 45.66 249 THR A O 1
ATOM 1901 N N . SER A 1 250 ? 9.165 15.170 -31.624 1.00 39.91 250 SER A N 1
ATOM 1902 C CA . SER A 1 250 ? 9.150 15.834 -32.921 1.00 39.91 250 SER A CA 1
ATOM 1903 C C . SER A 1 250 ? 9.465 14.762 -33.965 1.00 39.91 250 SER A C 1
ATOM 1905 O O . SER A 1 250 ? 10.616 14.358 -34.119 1.00 39.91 250 SER A O 1
ATOM 1907 N N . THR A 1 251 ? 8.436 14.251 -34.624 1.00 41.53 251 THR A N 1
ATOM 1908 C CA . THR A 1 251 ? 8.583 13.615 -35.929 1.00 41.53 251 THR A CA 1
ATOM 1909 C C . THR A 1 251 ? 7.891 14.534 -36.921 1.00 41.53 251 THR A C 1
ATOM 1911 O O . THR A 1 251 ? 6.692 14.435 -37.163 1.00 41.53 251 THR A O 1
ATOM 1914 N N . GLU A 1 252 ? 8.661 15.509 -37.399 1.00 35.94 252 GLU A N 1
ATOM 1915 C CA . GLU A 1 252 ? 8.553 15.950 -38.790 1.00 35.94 252 GLU A CA 1
ATOM 1916 C C . GLU A 1 252 ? 9.623 15.209 -39.593 1.00 35.94 252 GLU A C 1
ATOM 1918 O O . GLU A 1 252 ? 10.753 15.069 -39.063 1.00 35.94 252 GLU A O 1
#

Sequence (252 aa):
MGNSHSSKLSARELEDLKGPFSDEEFESLQALVAEAHANKAVFLDRFSLGPLHGSSDDVLNAFGEVLYSSFGRLAADESAESASPDNDQLSIVHVAKAAAMCIRSPSTSTLRALVSIFSPSLELSPTQLHQLFMACFLMAEDTNPSSRPTGSKDVHEYTPVAAAMADAFQLHSSHITPSTLAAWAPTHAPLLHTVFASWMSFKCLGPRSKVSYVAPRLSHPSDIMTRGEELALSLQSVQLQQNWDRLYTSTE

Foldseek 3Di:
DDPPPPPPDDPVSLVVLCPPHDPLLLVLLVVLLVCCVVPVVVQQCLQQLAAAPPDPDPCNRRVSVLVLVLLVVQQCVPCVDDDDPPPSGHDSSSSSSLLCQQAVDPLLSNLQSLCSSQPVVQWDDLVSQLVSQLSLLSLLVVLEPPQDDRDHDYSVLANVVSNVVSVVLVVQDPTRGSVSCVVPCVQQQVCSSLSRNQSSQCSRNPPNRDNPAAQEHEPDDDPPHGSNRSRSVSSNDPVSNYHDYDPDPPDD

Secondary structure (DSSP, 8-state):
----------HHHHHHHHTTS-HHHHHHHHHHHHHHHH-HHHHHHHTS---EET---HHHHTHHHHHHHHHHHHHHTT-TTT--TT--S--HHHHHHHHHHHHTS-HHHHHHHHHHHH-TTS-B-HHHHHHHHHHHHHHHHHT-TTSS-S--EEGGGTHHHHHHHHHHHHHH-SSB-HHHHHHHHHHH-TTHHHHHHHHHHHHHHGGG--------EESS--SS--HHHHHHHHTT-GGGGSEE--------

Nearest PDB structures (foldseek):
  2l7n-assembly1_A  TM=1.921E-01  e=4.440E+00  Mus musculus

Radius of gyration: 19.38 Å; Cα contacts (8 Å, |Δi|>4): 315; chains: 1; bounding box: 49×36×72 Å

Organism: Aphanomyces astaci (NCBI:txid112090)